Protein AF-A0A662YY56-F1 (afdb_monomer_lite)

Sequence (344 aa):
MPSPVRTVIVADFDNDQELEVFFNNIAYRGSSANRIFRVSRRDHADPLIEELSVGEAAEADGRGTGAAVTDFDGDGKLDLIVAHGESVAQPLSIYKVNQGSANNWLRVIPRTRFGSFARGAKVVVYTKKSGPHTRIIDGGSGYLCEMEPVAHFGLGKDSVTTVEVRWPDGSSVARPLVASEMNSVLEIPYPQTEGKEQPAEIECGQGFAADEKGLCTDKDECTEFPSVCSGDRPVCINTFGGYKCRPNKRCGHGFEPNEDGTACVDIDECSLGLSECSQSEGSFSCQCNSGYWLSSSGECADVDECQEQSGVCEQAGHSDHDSFHCHCQAGYSLGADRKTCLLA

Structure (mmCIF, N/CA/C/O backbone):
data_AF-A0A662YY56-F1
#
_entry.id   AF-A0A662YY56-F1
#
loop_
_atom_site.group_PDB
_atom_site.id
_atom_site.type_symbol
_atom_site.label_atom_id
_atom_site.label_alt_id
_atom_site.label_comp_id
_atom_site.label_asym_id
_atom_site.label_entity_id
_atom_site.label_seq_id
_atom_site.pdbx_PDB_ins_code
_atom_site.Cartn_x
_atom_site.Cartn_y
_atom_site.Cartn_z
_atom_site.occupancy
_atom_site.B_iso_or_equiv
_atom_site.auth_seq_id
_atom_site.auth_comp_id
_atom_site.auth_asym_id
_atom_site.auth_atom_id
_atom_site.pdbx_PDB_model_num
ATOM 1 N N . MET A 1 1 ? 24.255 1.307 -6.614 1.00 50.75 1 MET A N 1
ATOM 2 C CA . MET A 1 1 ? 23.889 1.373 -8.045 1.00 50.75 1 MET A CA 1
ATOM 3 C C . MET A 1 1 ? 22.385 1.570 -8.149 1.00 50.75 1 MET A C 1
ATOM 5 O O . MET A 1 1 ? 21.670 0.847 -7.455 1.00 50.75 1 MET A O 1
ATOM 9 N N . PRO A 1 2 ? 21.914 2.539 -8.948 1.00 68.25 2 PRO A N 1
ATOM 10 C CA . PRO A 1 2 ? 20.489 2.690 -9.230 1.00 68.25 2 PRO A CA 1
ATOM 11 C C . PRO A 1 2 ? 19.917 1.392 -9.828 1.00 68.25 2 PRO A C 1
ATOM 13 O O . PRO A 1 2 ? 20.576 0.753 -10.647 1.00 68.25 2 PRO A O 1
ATOM 16 N N . SER A 1 3 ? 18.720 0.986 -9.389 1.00 82.31 3 SER A N 1
ATOM 17 C CA . SER A 1 3 ? 17.947 -0.108 -10.006 1.00 82.31 3 SER A CA 1
ATOM 18 C C . SER A 1 3 ? 16.959 0.470 -11.014 1.00 82.31 3 SER A C 1
ATOM 20 O O . SER A 1 3 ? 16.402 1.532 -10.740 1.00 82.31 3 SER A O 1
ATOM 22 N N . PRO A 1 4 ? 16.642 -0.241 -12.106 1.00 90.50 4 PRO A N 1
ATOM 23 C CA . PRO A 1 4 ? 15.531 0.094 -12.983 1.00 90.50 4 PRO A CA 1
ATOM 24 C C . PRO A 1 4 ? 14.201 -0.326 -12.333 1.00 90.50 4 PRO A C 1
ATOM 26 O O . PRO A 1 4 ? 13.534 -1.257 -12.789 1.00 90.50 4 PRO A O 1
ATOM 29 N N . VAL A 1 5 ? 13.847 0.325 -11.222 1.00 92.19 5 VAL A N 1
ATOM 30 C CA . VAL A 1 5 ? 12.615 0.044 -10.476 1.00 92.19 5 VAL A CA 1
ATOM 31 C C . VAL A 1 5 ? 11.419 0.479 -11.316 1.00 92.19 5 VAL A C 1
ATOM 33 O O . VAL A 1 5 ? 11.343 1.625 -11.757 1.00 92.19 5 VAL A O 1
ATOM 36 N N . ARG A 1 6 ? 10.481 -0.441 -11.538 1.00 91.69 6 ARG A N 1
ATOM 37 C CA . ARG A 1 6 ? 9.247 -0.203 -12.294 1.00 91.69 6 ARG A CA 1
ATOM 38 C C . ARG A 1 6 ? 8.067 0.062 -11.381 1.00 91.69 6 ARG A C 1
ATOM 40 O O . ARG A 1 6 ? 7.314 1.002 -11.612 1.00 91.69 6 ARG A O 1
ATOM 47 N N . THR A 1 7 ? 7.914 -0.769 -10.356 1.00 91.81 7 THR A N 1
ATOM 48 C CA . THR A 1 7 ? 6.891 -0.592 -9.330 1.00 91.81 7 THR A CA 1
ATOM 49 C C . THR A 1 7 ? 7.479 -0.829 -7.946 1.00 91.81 7 THR A C 1
ATOM 51 O O . THR A 1 7 ? 8.427 -1.600 -7.775 1.00 91.81 7 THR A O 1
ATOM 54 N N . VAL A 1 8 ? 6.909 -0.138 -6.966 1.00 93.00 8 VAL A N 1
ATOM 55 C CA . VAL A 1 8 ? 7.244 -0.266 -5.552 1.00 93.00 8 VAL A CA 1
ATOM 56 C C . VAL A 1 8 ? 5.997 -0.739 -4.830 1.00 93.00 8 VAL A C 1
ATOM 58 O O . VAL A 1 8 ? 4.917 -0.189 -5.029 1.00 93.00 8 VAL A O 1
ATOM 61 N N . ILE A 1 9 ? 6.159 -1.754 -3.993 1.00 93.25 9 ILE A N 1
ATOM 62 C CA . ILE A 1 9 ? 5.094 -2.314 -3.169 1.00 93.25 9 ILE A CA 1
ATOM 63 C C . ILE A 1 9 ? 5.493 -2.126 -1.717 1.00 93.25 9 ILE A C 1
ATOM 65 O O . ILE A 1 9 ? 6.623 -2.441 -1.352 1.00 93.25 9 ILE A O 1
ATOM 69 N N . VAL A 1 10 ? 4.572 -1.627 -0.898 1.00 92.81 10 VAL A N 1
ATOM 70 C CA . VAL A 1 10 ? 4.783 -1.482 0.543 1.00 92.81 10 VAL A CA 1
ATOM 71 C C . VAL A 1 10 ? 3.717 -2.280 1.273 1.00 92.81 10 VAL A C 1
ATOM 73 O O . VAL A 1 10 ? 2.527 -2.000 1.119 1.00 92.81 10 VAL A O 1
ATOM 76 N N . ALA A 1 11 ? 4.134 -3.283 2.036 1.00 93.06 11 ALA A N 1
ATOM 77 C CA . ALA A 1 11 ? 3.234 -4.167 2.764 1.00 93.06 11 ALA A CA 1
ATOM 78 C C . ALA A 1 11 ? 3.934 -4.780 3.980 1.00 93.06 11 ALA A C 1
ATOM 80 O O . ALA A 1 11 ? 5.154 -4.874 4.003 1.00 93.06 11 ALA A O 1
ATOM 81 N N . ASP A 1 12 ? 3.139 -5.180 4.969 1.00 94.31 12 ASP A N 1
ATOM 82 C CA . ASP A 1 12 ? 3.587 -5.976 6.116 1.00 94.31 12 ASP A CA 1
ATOM 83 C C . ASP A 1 12 ? 3.396 -7.452 5.745 1.00 94.31 12 ASP A C 1
ATOM 85 O O . ASP A 1 12 ? 2.276 -7.977 5.782 1.00 94.31 12 ASP A O 1
ATOM 89 N N . PHE A 1 13 ? 4.455 -8.075 5.236 1.00 94.56 13 PHE A N 1
ATOM 90 C CA . PHE A 1 13 ? 4.387 -9.401 4.624 1.00 94.56 13 PHE A CA 1
ATOM 91 C C . PHE A 1 13 ? 4.431 -10.534 5.652 1.00 94.56 13 PHE A C 1
ATOM 93 O O . PHE A 1 13 ? 3.848 -11.599 5.432 1.00 94.56 13 PHE A O 1
ATOM 100 N N . ASP A 1 14 ? 5.141 -10.328 6.760 1.00 93.25 14 ASP A N 1
ATOM 101 C CA . ASP A 1 14 ? 5.330 -11.311 7.830 1.00 93.25 14 ASP A CA 1
ATOM 102 C C . ASP A 1 14 ? 4.505 -10.993 9.094 1.00 93.25 14 ASP A C 1
ATOM 104 O O . ASP A 1 14 ? 4.621 -11.665 10.127 1.00 93.25 14 ASP A O 1
ATOM 108 N N . ASN A 1 15 ? 3.586 -10.036 8.990 1.00 96.19 15 ASN A N 1
ATOM 109 C CA . ASN A 1 15 ? 2.664 -9.618 10.035 1.00 96.19 15 ASN A CA 1
ATOM 110 C C . ASN A 1 15 ? 3.362 -9.125 11.312 1.00 96.19 15 ASN A C 1
ATOM 112 O O . ASN A 1 15 ? 2.812 -9.295 12.406 1.00 96.19 15 ASN A O 1
ATOM 116 N N . ASP A 1 16 ? 4.572 -8.574 11.229 1.00 92.44 16 ASP A N 1
ATOM 117 C CA . ASP A 1 16 ? 5.361 -8.156 12.391 1.00 92.44 16 ASP A CA 1
ATOM 118 C C . ASP A 1 16 ? 5.083 -6.716 12.875 1.00 92.44 16 ASP A C 1
ATOM 120 O O . ASP A 1 16 ? 5.524 -6.362 13.974 1.00 92.44 16 ASP A O 1
ATOM 124 N N . GLN A 1 17 ? 4.205 -5.983 12.172 1.00 89.94 17 GLN A N 1
ATOM 125 C CA . GLN A 1 17 ? 3.838 -4.561 12.328 1.00 89.94 17 GLN A CA 1
ATOM 126 C C . GLN A 1 17 ? 4.787 -3.564 11.661 1.00 89.94 17 GLN A C 1
ATOM 128 O O . GLN A 1 17 ? 4.489 -2.363 11.666 1.00 89.94 17 GLN A O 1
ATOM 133 N N . GLU A 1 18 ? 5.891 -4.017 11.083 1.00 88.94 18 GLU A N 1
ATOM 134 C CA . GLU A 1 18 ? 6.736 -3.199 10.230 1.00 88.94 18 GLU A CA 1
ATOM 135 C C . GLU A 1 18 ? 6.287 -3.335 8.769 1.00 88.94 18 GLU A C 1
ATOM 137 O O . GLU A 1 18 ? 5.501 -4.200 8.392 1.00 88.94 18 GLU A O 1
ATOM 142 N N . LEU A 1 19 ? 6.690 -2.371 7.946 1.00 90.75 19 LEU A N 1
ATOM 143 C CA . LEU A 1 19 ? 6.417 -2.414 6.516 1.00 90.75 19 LEU A CA 1
ATOM 144 C C . LEU A 1 19 ? 7.703 -2.771 5.784 1.00 90.75 19 LEU A C 1
ATOM 146 O O . LEU A 1 19 ? 8.741 -2.126 5.978 1.00 90.75 19 LEU A O 1
ATOM 150 N N . GLU A 1 20 ? 7.598 -3.707 4.851 1.00 93.94 20 GLU A N 1
ATOM 151 C CA . GLU A 1 20 ? 8.640 -3.970 3.879 1.00 93.94 20 GLU A CA 1
ATOM 152 C C . GLU A 1 20 ? 8.343 -3.243 2.572 1.00 93.94 20 GLU A C 1
ATOM 154 O O . GLU A 1 20 ? 7.199 -3.093 2.136 1.00 93.94 20 GLU A O 1
ATOM 159 N N . VAL A 1 21 ? 9.415 -2.820 1.917 1.00 94.69 21 VAL A N 1
ATOM 160 C CA . VAL A 1 21 ? 9.397 -2.143 0.628 1.00 94.69 21 VAL A CA 1
ATOM 161 C C . VAL A 1 21 ? 10.004 -3.076 -0.408 1.00 94.69 21 VAL A C 1
ATOM 163 O O . VAL A 1 21 ? 11.210 -3.319 -0.406 1.00 94.69 21 VAL A O 1
ATOM 166 N N . PHE A 1 22 ? 9.174 -3.601 -1.303 1.00 94.81 22 PHE A N 1
ATOM 167 C CA . PHE A 1 22 ? 9.593 -4.444 -2.416 1.00 94.81 22 PHE A CA 1
ATOM 168 C C . PHE A 1 22 ? 9.768 -3.614 -3.689 1.00 94.81 22 PHE A C 1
ATOM 170 O O . PHE A 1 22 ? 8.870 -2.884 -4.113 1.00 94.81 22 PHE A O 1
ATOM 177 N N . PHE A 1 23 ? 10.933 -3.752 -4.315 1.00 94.38 23 PHE A N 1
ATOM 178 C CA . PHE A 1 23 ? 11.277 -3.154 -5.598 1.00 94.38 23 PHE A CA 1
ATOM 179 C C . PHE A 1 23 ? 11.158 -4.199 -6.697 1.00 94.38 23 PHE A C 1
ATOM 181 O O . PHE A 1 23 ? 11.952 -5.142 -6.765 1.00 94.38 23 PHE A O 1
ATOM 188 N N . ASN A 1 24 ? 10.193 -3.983 -7.586 1.00 93.94 24 ASN A N 1
ATOM 189 C CA . ASN A 1 24 ? 10.033 -4.763 -8.798 1.00 93.94 24 ASN A CA 1
ATOM 190 C C . ASN A 1 24 ? 10.804 -4.102 -9.939 1.00 93.94 24 ASN A C 1
ATOM 192 O O . ASN A 1 24 ? 10.517 -2.958 -10.305 1.00 93.94 24 ASN A O 1
ATOM 196 N N . ASN A 1 25 ? 11.777 -4.808 -10.499 1.00 93.25 25 ASN A N 1
ATOM 197 C CA . ASN A 1 25 ? 12.656 -4.259 -11.521 1.00 93.25 25 ASN A CA 1
ATOM 198 C C . ASN A 1 25 ? 12.257 -4.690 -12.931 1.00 93.25 25 ASN A C 1
ATOM 200 O O . ASN A 1 25 ? 11.848 -5.831 -13.160 1.00 93.25 25 ASN A O 1
ATOM 204 N 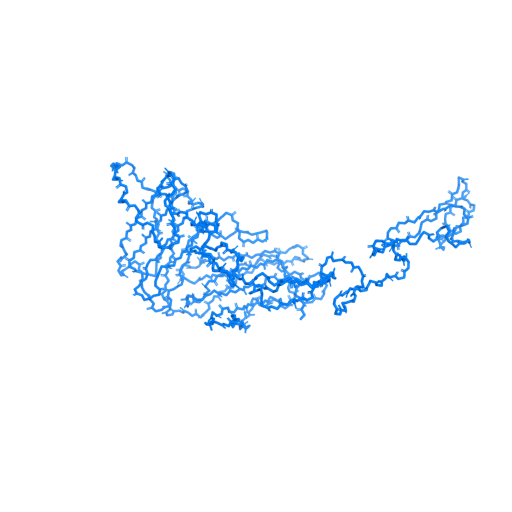N . ILE A 1 26 ? 12.489 -3.777 -13.878 1.00 91.94 26 ILE A N 1
ATOM 205 C CA . ILE A 1 26 ? 12.387 -4.020 -15.317 1.00 91.94 26 ILE A CA 1
ATOM 206 C C . ILE A 1 26 ? 13.727 -3.743 -16.012 1.00 91.94 26 ILE A C 1
ATOM 208 O O . ILE A 1 26 ? 14.067 -2.631 -16.409 1.00 91.94 26 ILE A O 1
ATOM 212 N N . ALA A 1 27 ? 14.536 -4.777 -16.185 1.00 87.19 27 ALA A N 1
ATOM 213 C CA . ALA A 1 27 ? 15.739 -4.728 -16.990 1.00 87.19 27 ALA A CA 1
ATOM 214 C C . ALA A 1 27 ? 15.378 -4.864 -18.475 1.00 87.19 27 ALA A C 1
ATOM 216 O O . ALA A 1 27 ? 14.765 -5.844 -18.907 1.00 87.19 27 ALA A O 1
ATOM 217 N N . TYR A 1 28 ? 15.807 -3.893 -19.281 1.00 81.75 28 TYR A N 1
ATOM 218 C CA . TYR A 1 28 ? 15.773 -3.985 -20.747 1.00 81.75 28 TYR A CA 1
ATOM 219 C C . TYR A 1 28 ? 17.055 -4.618 -21.300 1.00 81.75 28 TYR A C 1
ATOM 221 O O . TYR A 1 28 ? 17.012 -5.389 -22.258 1.00 81.75 28 TYR A O 1
ATOM 229 N N . ARG A 1 29 ? 18.201 -4.330 -20.669 1.00 78.88 29 ARG A N 1
ATOM 230 C CA . ARG A 1 29 ? 19.525 -4.872 -21.004 1.00 78.88 29 ARG A CA 1
ATOM 231 C C . ARG A 1 29 ? 20.202 -5.375 -19.729 1.00 78.88 29 ARG A C 1
ATOM 233 O O . ARG A 1 29 ? 20.223 -4.660 -18.734 1.00 78.88 29 ARG A O 1
ATOM 240 N N . GLY A 1 30 ? 20.771 -6.577 -19.779 1.00 83.19 30 GLY A N 1
ATOM 241 C CA . GLY A 1 30 ? 21.373 -7.221 -18.609 1.00 83.19 30 GLY A CA 1
ATOM 242 C C . GLY A 1 30 ? 20.337 -7.782 -17.632 1.00 83.19 30 GLY A C 1
ATOM 243 O O . GLY A 1 30 ? 19.204 -8.066 -18.020 1.00 83.19 30 GLY A O 1
ATOM 244 N N . SER A 1 31 ? 20.761 -7.956 -16.384 1.00 86.50 31 SER A N 1
ATOM 245 C CA . SER A 1 31 ? 19.998 -8.565 -15.292 1.00 86.50 31 SER A CA 1
ATOM 246 C C . SER A 1 31 ? 19.877 -7.576 -14.133 1.00 86.50 31 SER A C 1
ATOM 248 O O . SER A 1 31 ? 20.876 -6.958 -13.753 1.00 86.50 31 SER A O 1
ATOM 250 N N . SER A 1 32 ? 18.688 -7.422 -13.552 1.00 90.62 32 SER A N 1
ATOM 251 C CA . SER A 1 32 ? 18.507 -6.598 -12.355 1.00 90.62 32 SER A CA 1
ATOM 252 C C . SER A 1 32 ? 17.506 -7.220 -11.389 1.00 90.62 32 SER A C 1
ATOM 254 O O . SER A 1 32 ? 16.307 -7.008 -11.512 1.00 90.62 32 SER A O 1
ATOM 256 N N . ALA A 1 33 ? 18.012 -7.953 -10.399 1.00 93.88 33 ALA A N 1
ATOM 257 C CA . ALA A 1 33 ? 17.193 -8.656 -9.418 1.00 93.88 33 ALA A CA 1
ATOM 258 C C . ALA A 1 33 ? 16.253 -7.718 -8.645 1.00 93.88 33 ALA A C 1
ATOM 260 O O . ALA A 1 33 ? 16.647 -6.612 -8.259 1.00 93.88 33 ALA A O 1
ATOM 261 N N . ASN A 1 34 ? 15.036 -8.184 -8.377 1.00 94.88 34 ASN A N 1
ATOM 262 C CA . ASN A 1 34 ? 14.135 -7.570 -7.413 1.00 94.88 34 ASN A CA 1
ATOM 263 C C . ASN A 1 34 ? 14.780 -7.563 -6.020 1.00 94.88 34 ASN A C 1
ATOM 265 O O . ASN A 1 34 ? 15.606 -8.418 -5.688 1.00 94.88 34 ASN A O 1
ATOM 269 N N . ARG A 1 35 ? 14.390 -6.596 -5.191 1.00 94.38 35 ARG A N 1
ATOM 270 C CA . ARG A 1 35 ? 14.923 -6.427 -3.832 1.00 94.38 35 ARG A CA 1
ATOM 271 C C . ARG A 1 35 ? 13.805 -6.105 -2.861 1.00 94.38 35 ARG A C 1
ATOM 273 O O . ARG A 1 35 ? 12.802 -5.523 -3.262 1.00 94.38 35 ARG A O 1
ATOM 280 N N . ILE A 1 36 ? 13.983 -6.465 -1.597 1.00 94.81 36 ILE A N 1
ATOM 281 C CA . ILE A 1 36 ? 13.047 -6.108 -0.535 1.00 94.81 36 ILE A CA 1
ATOM 282 C C . ILE A 1 36 ? 13.810 -5.569 0.666 1.00 94.81 36 ILE A C 1
ATOM 284 O O . ILE A 1 36 ? 14.885 -6.062 1.006 1.00 94.81 36 ILE A O 1
ATOM 288 N N . PHE A 1 37 ? 13.261 -4.529 1.279 1.00 94.81 37 PHE A N 1
ATOM 289 C CA . PHE A 1 37 ? 13.885 -3.837 2.394 1.00 94.81 37 PHE A CA 1
ATOM 290 C C . PHE A 1 37 ? 12.908 -3.731 3.553 1.00 94.81 37 PHE A C 1
ATOM 292 O O . PHE A 1 37 ? 11.765 -3.334 3.341 1.00 94.81 37 PHE A O 1
ATOM 299 N N . ARG A 1 38 ? 13.366 -4.009 4.771 1.00 92.44 38 ARG A N 1
ATOM 300 C CA . ARG A 1 38 ? 12.655 -3.614 5.988 1.00 92.44 38 ARG A CA 1
ATOM 301 C C . ARG A 1 38 ? 13.079 -2.207 6.374 1.00 92.44 38 ARG A C 1
ATOM 303 O O . ARG A 1 38 ? 14.273 -1.895 6.369 1.00 92.44 38 ARG A O 1
ATOM 310 N N . VAL A 1 39 ? 12.105 -1.365 6.703 1.00 89.06 39 VAL A N 1
ATOM 311 C CA . VAL A 1 39 ? 12.348 0.021 7.116 1.00 89.06 39 VAL A CA 1
ATOM 312 C C . VAL A 1 39 ? 11.920 0.190 8.567 1.00 89.06 39 VAL A C 1
ATOM 314 O O . VAL A 1 39 ? 10.759 0.466 8.847 1.00 89.06 39 VAL A O 1
ATOM 317 N N . SER A 1 40 ? 12.870 0.063 9.491 1.00 85.12 40 SER A N 1
ATOM 318 C CA . SER A 1 40 ? 12.609 0.209 10.924 1.00 85.12 40 SER A CA 1
ATOM 319 C C . SER A 1 40 ? 12.859 1.641 11.387 1.00 85.12 40 SER A C 1
ATOM 321 O O . SER A 1 40 ? 13.911 2.236 11.128 1.00 85.12 40 SER A O 1
ATOM 323 N N . ARG A 1 41 ? 11.899 2.210 12.116 1.00 81.00 41 ARG A N 1
ATOM 324 C CA . ARG A 1 41 ? 12.023 3.568 12.665 1.00 81.00 41 ARG A CA 1
ATOM 325 C C . ARG A 1 41 ? 13.058 3.619 13.790 1.00 81.00 41 ARG A C 1
ATOM 327 O O . ARG A 1 41 ? 13.186 2.683 14.576 1.00 81.00 41 ARG A O 1
ATOM 334 N N . ARG A 1 42 ? 13.781 4.737 13.889 1.00 80.31 42 ARG A N 1
ATOM 335 C CA . ARG A 1 42 ? 14.687 5.039 15.004 1.00 80.31 42 ARG A CA 1
ATOM 336 C C . ARG A 1 42 ? 14.382 6.425 15.555 1.00 80.31 42 ARG A C 1
ATOM 338 O O . ARG A 1 42 ? 14.154 7.359 14.792 1.00 80.31 42 ARG A O 1
ATOM 345 N N . ASP A 1 43 ? 14.394 6.554 16.876 1.00 83.00 43 ASP A N 1
ATOM 346 C CA . ASP A 1 43 ? 14.168 7.843 17.526 1.00 83.00 43 ASP A CA 1
ATOM 347 C C . ASP A 1 43 ? 15.332 8.794 17.240 1.00 83.00 43 ASP A C 1
ATOM 349 O O . ASP A 1 43 ? 16.492 8.472 17.498 1.00 83.00 43 ASP A O 1
ATOM 353 N N . HIS A 1 44 ? 15.005 9.982 16.724 1.00 84.81 44 HIS A N 1
ATOM 354 C CA . HIS A 1 44 ? 15.960 11.061 16.440 1.00 84.81 44 HIS A CA 1
ATOM 355 C C . HIS A 1 44 ? 17.119 10.675 15.501 1.00 84.81 44 HIS A C 1
ATOM 357 O O . HIS A 1 44 ? 18.195 11.269 15.572 1.00 84.81 44 HIS A O 1
ATOM 363 N N . ALA A 1 45 ? 16.910 9.694 14.624 1.00 83.81 45 ALA A N 1
ATOM 364 C CA . ALA A 1 45 ? 17.889 9.265 13.635 1.00 83.81 45 ALA A CA 1
ATOM 365 C C . ALA A 1 45 ? 17.196 8.795 12.353 1.00 83.81 45 ALA A C 1
ATOM 367 O O . ALA A 1 45 ? 16.006 8.476 12.360 1.00 83.81 45 ALA A O 1
ATOM 368 N N . ASP A 1 46 ? 17.964 8.694 11.270 1.00 85.00 46 ASP A N 1
ATOM 369 C CA . ASP A 1 46 ? 17.481 8.113 10.018 1.00 85.00 46 ASP A CA 1
ATOM 370 C C . ASP A 1 46 ? 16.940 6.694 10.248 1.00 85.00 46 ASP A C 1
ATOM 372 O O . ASP A 1 46 ? 17.494 5.958 11.083 1.00 85.00 46 ASP A O 1
ATOM 376 N N . PRO A 1 47 ? 15.895 6.265 9.518 1.00 87.38 47 PRO A N 1
ATOM 377 C CA . PRO A 1 47 ? 15.394 4.905 9.625 1.00 87.38 47 PRO A CA 1
ATOM 378 C C . PRO A 1 47 ? 16.504 3.899 9.311 1.00 87.38 47 PRO A C 1
ATOM 380 O O . PRO A 1 47 ? 17.387 4.135 8.484 1.00 87.38 47 PRO A O 1
ATOM 383 N N . LEU A 1 48 ? 16.472 2.766 10.003 1.00 88.00 48 LEU A N 1
ATOM 384 C CA . LEU A 1 48 ? 17.330 1.646 9.664 1.00 88.00 48 LEU A CA 1
ATOM 385 C C . LEU A 1 48 ? 16.720 0.935 8.454 1.00 88.00 48 LEU A C 1
ATOM 387 O O . LEU A 1 48 ? 15.583 0.477 8.520 1.00 88.00 48 LEU A O 1
ATOM 391 N N . ILE A 1 49 ? 17.484 0.854 7.367 1.00 91.12 49 ILE A N 1
ATOM 392 C CA . ILE A 1 49 ? 17.101 0.118 6.162 1.0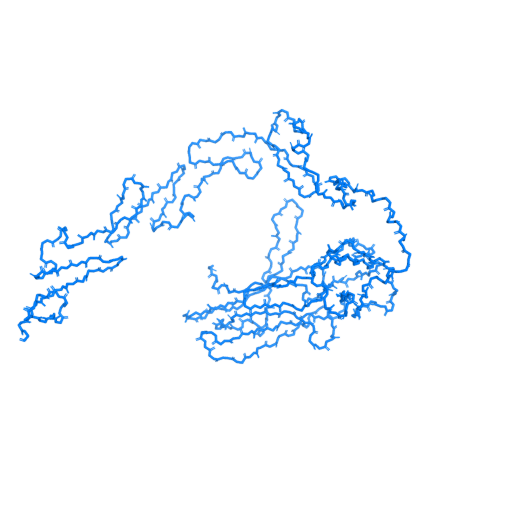0 91.12 49 ILE A CA 1
ATOM 393 C C . ILE A 1 49 ? 17.909 -1.175 6.135 1.00 91.12 49 ILE A C 1
ATOM 395 O O . ILE A 1 49 ? 19.138 -1.145 6.046 1.00 91.12 49 ILE A O 1
ATOM 399 N N . GLU A 1 50 ? 17.217 -2.303 6.219 1.00 92.56 50 GLU A N 1
ATOM 400 C CA . GLU A 1 50 ? 17.803 -3.638 6.139 1.00 92.56 50 GLU A CA 1
ATOM 401 C C . GLU A 1 50 ? 17.364 -4.296 4.829 1.00 92.56 50 GLU A C 1
ATOM 403 O O . GLU A 1 50 ? 16.170 -4.452 4.585 1.00 92.56 50 GLU A O 1
ATOM 408 N N . GLU A 1 51 ? 18.315 -4.683 3.974 1.00 93.81 51 GLU A N 1
ATOM 409 C CA . GLU A 1 51 ? 18.004 -5.503 2.799 1.00 93.81 51 GLU A CA 1
ATOM 410 C C . GLU A 1 51 ? 17.742 -6.941 3.247 1.00 93.81 51 GLU A C 1
ATOM 412 O O . GLU A 1 51 ? 18.598 -7.587 3.856 1.00 93.81 51 GLU A O 1
ATOM 417 N N . LEU A 1 52 ? 16.548 -7.440 2.943 1.00 92.31 52 LEU A N 1
ATOM 418 C CA . LEU A 1 52 ? 16.139 -8.794 3.273 1.00 92.31 52 LEU A CA 1
ATOM 419 C C . LEU A 1 52 ? 16.297 -9.709 2.058 1.00 92.31 52 LEU A C 1
ATOM 421 O O . LEU A 1 52 ? 16.260 -9.289 0.900 1.00 92.31 52 LEU A O 1
ATOM 425 N N . SER A 1 53 ? 16.414 -11.009 2.323 1.00 91.69 53 SER A N 1
ATOM 426 C CA . SER A 1 53 ? 16.338 -12.005 1.258 1.00 91.69 53 SER A CA 1
ATOM 427 C C . SER A 1 53 ? 14.898 -12.143 0.772 1.00 91.69 53 SER A C 1
ATOM 429 O O . SER A 1 53 ? 14.026 -12.591 1.513 1.00 91.69 53 SER A O 1
ATOM 431 N N . VAL A 1 54 ? 14.672 -11.814 -0.499 1.00 91.12 54 VAL A N 1
ATOM 432 C CA . VAL A 1 54 ? 13.381 -11.982 -1.184 1.00 91.12 54 VAL A CA 1
ATOM 433 C C . VAL A 1 54 ? 13.205 -13.399 -1.771 1.00 91.12 54 VAL A C 1
ATOM 435 O O . VAL A 1 54 ? 12.175 -13.731 -2.350 1.00 91.12 54 VAL A O 1
ATOM 438 N N . GLY A 1 55 ? 14.204 -14.276 -1.603 1.00 92.19 55 GLY A N 1
ATOM 439 C CA . GLY A 1 55 ? 14.144 -15.670 -2.045 1.00 92.19 55 GLY A CA 1
ATOM 440 C C . GLY A 1 55 ? 13.975 -15.812 -3.559 1.00 92.19 55 GLY A C 1
ATOM 441 O O . GLY A 1 55 ? 14.662 -15.151 -4.335 1.00 92.19 55 GLY A O 1
ATOM 442 N N . GLU A 1 56 ? 13.061 -16.683 -3.988 1.00 92.38 56 GLU A N 1
ATOM 443 C CA . GLU A 1 56 ? 12.784 -16.918 -5.414 1.00 92.38 56 GLU A CA 1
ATOM 444 C C . GLU A 1 56 ? 12.218 -15.681 -6.124 1.00 92.38 56 GLU A C 1
ATOM 446 O O . GLU A 1 56 ? 12.414 -15.524 -7.329 1.00 92.38 56 GLU A O 1
ATOM 451 N N . ALA A 1 57 ? 11.603 -14.761 -5.373 1.00 93.75 57 ALA A N 1
ATOM 452 C CA . ALA A 1 57 ? 11.113 -13.490 -5.895 1.00 93.75 57 ALA A CA 1
ATOM 453 C C . ALA A 1 57 ? 12.236 -12.523 -6.283 1.00 93.75 57 ALA A C 1
ATOM 455 O O . ALA A 1 57 ? 11.953 -11.453 -6.816 1.00 93.75 57 ALA A O 1
ATOM 456 N N . ALA A 1 58 ? 13.505 -12.887 -6.053 1.00 93.94 58 ALA A N 1
ATOM 457 C CA . ALA A 1 58 ? 14.655 -12.101 -6.484 1.00 93.94 58 ALA A CA 1
ATOM 458 C C . ALA A 1 58 ? 14.715 -11.968 -8.002 1.00 93.94 58 ALA A C 1
ATOM 460 O O . ALA A 1 58 ? 15.202 -10.949 -8.468 1.00 93.94 58 ALA A O 1
ATOM 461 N N . GLU A 1 59 ? 14.248 -12.979 -8.748 1.00 92.19 59 GLU A N 1
ATOM 462 C CA . GLU A 1 59 ? 14.199 -12.994 -10.215 1.00 92.19 59 GLU A CA 1
ATOM 463 C C . GLU A 1 59 ? 15.390 -12.274 -10.858 1.00 92.19 59 GLU A C 1
ATOM 465 O O . GLU A 1 59 ? 15.276 -11.128 -11.286 1.00 92.19 59 GLU A O 1
ATOM 470 N N . ALA A 1 60 ? 16.552 -12.931 -10.898 1.00 90.81 60 ALA A N 1
ATOM 471 C CA . ALA A 1 60 ? 17.831 -12.282 -11.208 1.00 90.81 60 ALA A CA 1
ATOM 472 C C . ALA A 1 60 ? 17.807 -11.393 -12.468 1.00 90.81 60 ALA A C 1
ATOM 474 O O . ALA A 1 60 ? 18.453 -10.344 -12.499 1.00 90.81 60 ALA A O 1
ATOM 475 N N . ASP A 1 61 ? 17.034 -11.785 -13.481 1.00 89.19 61 ASP A N 1
ATOM 476 C CA . ASP A 1 61 ? 16.905 -11.050 -14.736 1.00 89.19 61 ASP A CA 1
ATOM 477 C C . ASP A 1 61 ? 16.031 -9.790 -14.644 1.00 89.19 61 ASP A C 1
ATOM 479 O O . ASP A 1 61 ? 16.195 -8.913 -15.486 1.00 89.19 61 ASP A O 1
ATOM 483 N N . GLY A 1 62 ? 15.141 -9.677 -13.652 1.00 86.62 62 GLY A N 1
ATOM 484 C CA . GLY A 1 62 ? 14.300 -8.506 -13.394 1.00 86.62 62 GLY A CA 1
ATOM 485 C C . GLY A 1 62 ? 13.412 -8.136 -14.567 1.00 86.62 62 GLY A C 1
ATOM 486 O O . GLY A 1 62 ? 13.710 -7.196 -15.293 1.00 86.62 62 GLY A O 1
ATOM 487 N N . ARG A 1 63 ? 12.336 -8.879 -14.812 1.00 90.25 63 ARG A N 1
ATOM 488 C CA . ARG A 1 63 ? 11.429 -8.631 -15.952 1.00 90.25 63 ARG A CA 1
ATOM 489 C C . ARG A 1 63 ? 10.014 -8.288 -15.494 1.00 90.25 63 ARG A C 1
ATOM 491 O O . ARG A 1 63 ? 9.056 -8.522 -16.230 1.00 90.25 63 ARG A O 1
ATOM 498 N N . GLY A 1 64 ? 9.892 -7.793 -14.269 1.00 90.75 64 GLY A N 1
ATOM 499 C CA . GLY A 1 64 ? 8.617 -7.423 -13.687 1.00 90.75 64 GLY A CA 1
ATOM 500 C C . GLY A 1 64 ? 8.062 -6.166 -14.342 1.00 90.75 64 GLY A C 1
ATOM 501 O O . GLY A 1 64 ? 8.784 -5.202 -14.587 1.00 90.75 64 GLY A O 1
ATOM 502 N N . THR A 1 65 ? 6.777 -6.186 -14.662 1.00 91.62 65 THR A N 1
ATOM 503 C CA . THR A 1 65 ? 6.063 -5.055 -15.274 1.00 91.62 65 THR A CA 1
ATOM 504 C C . THR A 1 65 ? 5.095 -4.395 -14.308 1.00 91.62 65 THR A C 1
ATOM 506 O O . THR A 1 65 ? 4.786 -3.215 -14.452 1.00 91.62 65 THR A O 1
ATOM 509 N N . GLY A 1 66 ? 4.624 -5.163 -13.330 1.00 92.19 66 GLY A N 1
ATOM 510 C CA . GLY A 1 66 ? 3.738 -4.746 -12.258 1.00 92.19 66 GLY A CA 1
ATOM 511 C C . GLY A 1 66 ? 3.722 -5.820 -11.177 1.00 92.19 66 GLY A C 1
ATOM 512 O O . GLY A 1 66 ? 4.072 -6.974 -11.427 1.00 92.19 66 GLY A O 1
ATOM 513 N N . ALA A 1 67 ? 3.318 -5.447 -9.971 1.00 93.38 67 ALA A N 1
ATOM 514 C CA . ALA A 1 67 ? 3.219 -6.369 -8.851 1.00 93.38 67 ALA A CA 1
ATOM 515 C C . ALA A 1 67 ? 2.034 -5.994 -7.964 1.00 93.38 67 ALA A C 1
ATOM 517 O O . ALA A 1 67 ? 1.691 -4.820 -7.850 1.00 93.38 67 ALA A O 1
ATOM 518 N N . ALA A 1 68 ? 1.400 -6.979 -7.347 1.00 93.44 68 ALA A N 1
ATOM 519 C CA . ALA A 1 68 ? 0.289 -6.781 -6.427 1.00 93.44 68 ALA A CA 1
ATOM 520 C C . ALA A 1 68 ? 0.469 -7.674 -5.203 1.00 93.44 68 ALA A C 1
ATOM 522 O O . ALA A 1 68 ? 1.142 -8.702 -5.272 1.00 93.44 68 ALA A O 1
ATOM 523 N N . VAL A 1 69 ? -0.149 -7.274 -4.095 1.00 93.94 69 VAL A N 1
ATOM 524 C CA . VAL A 1 69 ? -0.190 -8.073 -2.869 1.00 93.94 69 VAL A CA 1
ATOM 525 C C . VAL A 1 69 ? -1.620 -8.427 -2.515 1.00 93.94 69 VAL A C 1
ATOM 527 O O . VAL A 1 69 ? -2.530 -7.607 -2.658 1.00 93.94 69 VAL A O 1
ATOM 530 N N . THR A 1 70 ? -1.808 -9.668 -2.097 1.00 92.94 70 THR A N 1
ATOM 531 C CA . THR A 1 70 ? -3.080 -10.219 -1.632 1.00 92.94 70 THR A CA 1
ATOM 532 C C . THR A 1 70 ? -2.781 -11.494 -0.864 1.00 92.94 70 THR A C 1
ATOM 534 O O . THR A 1 70 ? -1.851 -12.212 -1.208 1.00 92.94 70 THR A O 1
ATOM 537 N N . ASP A 1 71 ? -3.543 -11.786 0.177 1.00 94.56 71 ASP A N 1
ATOM 538 C CA . ASP A 1 71 ? -3.502 -13.107 0.810 1.00 94.56 71 ASP A CA 1
ATOM 539 C C . ASP A 1 71 ? -4.407 -14.048 -0.007 1.00 94.56 71 ASP A C 1
ATOM 541 O O . ASP A 1 71 ? -5.641 -14.010 0.110 1.00 94.56 71 ASP A O 1
ATOM 545 N N . PHE A 1 72 ? -3.773 -14.798 -0.920 1.00 90.88 72 PHE A N 1
ATOM 546 C CA . PHE A 1 72 ? -4.417 -15.582 -1.978 1.00 90.88 72 PHE A CA 1
ATOM 547 C C . PHE A 1 72 ? -4.871 -16.958 -1.485 1.00 90.88 72 PHE A C 1
ATOM 549 O O . PHE A 1 72 ? -5.834 -17.518 -2.014 1.00 90.88 72 PHE A O 1
ATOM 556 N N . ASP A 1 73 ? -4.174 -17.523 -0.498 1.00 92.06 73 ASP A N 1
ATOM 557 C CA . ASP A 1 73 ? -4.505 -18.824 0.084 1.00 92.06 73 ASP A CA 1
ATOM 558 C C . ASP A 1 73 ? -5.323 -18.746 1.383 1.00 92.06 73 ASP A C 1
ATOM 560 O O . ASP A 1 73 ? -5.823 -19.776 1.847 1.00 92.06 73 ASP A O 1
ATOM 564 N N . GLY A 1 74 ? -5.553 -17.538 1.900 1.00 92.06 74 GLY A N 1
ATOM 565 C CA . GLY A 1 74 ? -6.381 -17.280 3.071 1.00 92.06 74 GLY A CA 1
ATOM 566 C C . GLY A 1 74 ? -5.682 -17.606 4.389 1.00 92.06 74 GLY A C 1
ATOM 567 O O . GLY A 1 74 ? -6.372 -17.854 5.382 1.00 92.06 74 GLY A O 1
ATOM 568 N N . ASP A 1 75 ? -4.348 -17.660 4.410 1.00 92.56 75 ASP A N 1
ATOM 569 C CA . ASP A 1 75 ? -3.562 -17.930 5.616 1.00 92.56 75 ASP A CA 1
ATOM 570 C C . ASP A 1 75 ? -3.270 -16.670 6.455 1.00 92.56 75 ASP A C 1
ATOM 572 O O . ASP A 1 75 ? -2.811 -16.772 7.601 1.00 92.56 75 ASP A O 1
ATOM 576 N N . GLY A 1 76 ? -3.603 -15.494 5.916 1.00 93.19 76 GLY A N 1
ATOM 577 C CA . GLY A 1 76 ? -3.442 -14.203 6.569 1.00 93.19 76 GLY A CA 1
ATOM 578 C C . GLY A 1 76 ? -2.105 -13.517 6.355 1.00 93.19 76 GLY A C 1
ATOM 579 O O . GLY A 1 76 ? -1.908 -12.426 6.893 1.00 93.19 76 GLY A O 1
ATOM 580 N N . LYS A 1 77 ? -1.169 -14.122 5.626 1.00 93.94 77 LYS A N 1
ATOM 581 C CA . LYS A 1 77 ? 0.057 -13.463 5.164 1.00 93.94 77 LYS A CA 1
ATOM 582 C C . LYS A 1 77 ? -0.141 -13.012 3.729 1.00 93.94 77 LYS A C 1
ATOM 584 O O . LYS A 1 77 ? -0.751 -13.700 2.921 1.00 93.94 77 LYS A O 1
ATOM 589 N N . LEU A 1 78 ? 0.372 -11.831 3.413 1.00 95.00 78 LEU A N 1
ATOM 590 C CA . LEU A 1 78 ? 0.248 -11.302 2.063 1.00 95.00 78 LEU A CA 1
ATOM 591 C C . LEU A 1 78 ? 1.193 -12.053 1.119 1.00 95.00 78 LEU A C 1
ATOM 593 O O . LEU A 1 78 ? 2.397 -12.131 1.362 1.00 95.00 78 LEU A O 1
ATOM 597 N N . ASP A 1 79 ? 0.647 -12.567 0.022 1.00 94.44 79 ASP A N 1
ATOM 598 C CA . ASP A 1 79 ? 1.409 -13.118 -1.090 1.00 94.44 79 ASP A CA 1
ATOM 599 C C . ASP A 1 79 ? 1.758 -12.010 -2.085 1.00 94.44 79 ASP A C 1
ATOM 601 O O . ASP A 1 79 ? 0.998 -11.060 -2.296 1.00 94.44 79 ASP A O 1
ATOM 605 N N . LEU A 1 80 ? 2.909 -12.151 -2.737 1.00 94.56 80 LEU A N 1
ATOM 606 C CA . LEU A 1 80 ? 3.370 -11.254 -3.787 1.00 94.56 80 LEU A CA 1
ATOM 607 C C . LEU A 1 80 ? 3.097 -11.874 -5.156 1.00 94.56 80 LEU A C 1
ATOM 609 O O . LEU A 1 80 ? 3.610 -12.943 -5.479 1.00 94.56 80 LEU A O 1
ATOM 613 N N . ILE A 1 81 ? 2.349 -11.168 -5.995 1.00 93.81 81 ILE A N 1
ATOM 614 C CA . ILE A 1 81 ? 2.090 -11.542 -7.384 1.00 93.81 81 ILE A CA 1
ATOM 615 C C . ILE A 1 81 ? 2.892 -10.608 -8.283 1.00 93.81 81 ILE A C 1
ATOM 617 O O . ILE A 1 81 ? 2.729 -9.392 -8.194 1.00 93.81 81 ILE A O 1
ATOM 621 N N . VAL A 1 82 ? 3.725 -11.157 -9.166 1.00 93.88 82 VAL A N 1
ATOM 622 C CA . VAL A 1 82 ? 4.532 -10.389 -10.122 1.00 93.88 82 VAL A CA 1
ATOM 623 C C . VAL A 1 82 ? 4.073 -10.697 -11.540 1.00 93.88 82 VAL A C 1
ATOM 625 O O . VAL A 1 82 ? 4.068 -11.848 -11.978 1.00 93.88 82 VAL A O 1
ATOM 628 N N . ALA A 1 83 ? 3.657 -9.650 -12.248 1.00 92.75 83 ALA A N 1
ATOM 629 C CA . ALA A 1 83 ? 3.317 -9.690 -13.659 1.00 92.75 83 ALA A CA 1
ATOM 630 C C . ALA A 1 83 ? 4.548 -9.413 -14.523 1.00 92.75 83 ALA A C 1
ATOM 632 O O . ALA A 1 83 ? 5.417 -8.615 -14.166 1.00 92.75 83 ALA A O 1
ATOM 633 N N . HIS A 1 84 ? 4.570 -10.050 -15.689 1.00 90.94 84 HIS A N 1
ATOM 634 C CA . HIS A 1 84 ? 5.637 -9.952 -16.675 1.00 90.94 84 HIS A CA 1
ATOM 635 C C . HIS A 1 84 ? 5.052 -9.756 -18.073 1.00 90.94 84 HIS A C 1
ATOM 637 O O . HIS A 1 84 ? 3.848 -9.910 -18.282 1.00 90.94 84 HIS A O 1
ATOM 643 N N . GLY A 1 85 ? 5.917 -9.496 -19.057 1.00 82.44 85 GLY A N 1
ATOM 644 C CA . GLY A 1 85 ? 5.537 -9.583 -20.472 1.00 82.44 85 GLY A CA 1
ATOM 645 C C . GLY A 1 85 ? 5.825 -8.350 -21.322 1.00 82.44 85 GLY A C 1
ATOM 646 O O . GLY A 1 85 ? 5.677 -8.434 -22.535 1.00 82.44 85 GLY A O 1
ATOM 647 N N . GLU A 1 86 ? 6.253 -7.230 -20.733 1.00 86.00 86 GLU A N 1
ATOM 648 C CA . GLU A 1 86 ? 6.579 -6.003 -21.484 1.00 86.00 86 GLU A CA 1
ATOM 649 C C . GLU A 1 86 ? 7.927 -6.146 -22.201 1.00 86.00 86 GLU A C 1
ATOM 651 O O . GLU A 1 86 ? 8.013 -5.955 -23.411 1.00 86.00 86 GLU A O 1
ATOM 656 N N . SER A 1 87 ? 8.975 -6.539 -21.469 1.00 83.69 87 SER A N 1
ATOM 657 C CA . SER A 1 87 ? 10.321 -6.696 -22.036 1.00 83.69 87 SER A CA 1
ATOM 658 C C . SER A 1 87 ? 10.543 -8.066 -22.681 1.00 83.69 87 SER A C 1
ATOM 660 O O . SER A 1 87 ? 11.240 -8.169 -23.688 1.00 83.69 87 SER A O 1
ATOM 662 N N . VAL A 1 88 ? 10.004 -9.133 -22.080 1.00 84.12 88 VAL A N 1
ATOM 663 C CA . VAL A 1 88 ? 10.148 -10.531 -22.526 1.00 84.12 88 VAL A CA 1
ATOM 664 C C . VAL A 1 88 ? 8.918 -11.323 -22.076 1.00 84.12 88 VAL A C 1
ATOM 666 O O . VAL A 1 88 ? 8.406 -11.088 -20.983 1.00 84.12 88 VAL A O 1
ATOM 669 N N . ALA A 1 89 ? 8.466 -12.286 -22.887 1.00 83.38 89 ALA A N 1
ATOM 670 C CA . ALA A 1 89 ? 7.400 -13.210 -22.505 1.00 83.38 89 ALA A CA 1
ATOM 671 C C . ALA A 1 89 ? 7.822 -14.082 -21.311 1.00 83.38 89 ALA A C 1
ATOM 673 O O . ALA A 1 89 ? 8.776 -14.855 -21.406 1.00 83.38 89 ALA A O 1
ATOM 674 N N . GLN A 1 90 ? 7.087 -13.971 -20.207 1.00 85.12 90 GLN A N 1
ATOM 675 C CA . GLN A 1 90 ? 7.270 -14.760 -18.991 1.00 85.12 90 GLN A CA 1
ATOM 676 C C . GLN A 1 90 ? 5.908 -15.002 -18.319 1.00 85.12 90 GLN A C 1
ATOM 678 O O . GLN A 1 90 ? 4.994 -14.191 -18.496 1.00 85.12 90 GLN A O 1
ATOM 683 N N . PRO A 1 91 ? 5.733 -16.131 -17.609 1.00 89.25 91 PRO A N 1
ATOM 684 C CA . PRO A 1 91 ? 4.498 -16.421 -16.888 1.00 89.25 91 PRO A CA 1
ATOM 685 C C . PRO A 1 91 ? 4.334 -15.496 -15.681 1.00 89.25 91 PRO A C 1
ATOM 687 O O . PRO A 1 91 ? 5.316 -14.981 -15.170 1.00 89.25 91 PRO A O 1
ATOM 690 N N . LEU A 1 92 ? 3.098 -15.340 -15.205 1.00 92.44 92 LEU A N 1
ATOM 691 C CA . LEU A 1 92 ? 2.802 -14.720 -13.912 1.00 92.44 92 LEU A CA 1
ATOM 692 C C . LEU A 1 92 ? 3.450 -15.536 -12.781 1.00 92.44 92 LEU A C 1
ATOM 694 O O . LEU A 1 92 ? 3.251 -16.753 -12.722 1.00 92.44 92 LEU A O 1
ATOM 698 N N . SER A 1 93 ? 4.156 -14.864 -11.876 1.00 93.81 93 SER A N 1
ATOM 699 C CA . SER A 1 93 ? 4.793 -15.480 -10.709 1.00 93.81 93 SER A CA 1
ATOM 700 C C . SER A 1 93 ? 4.031 -15.130 -9.431 1.00 93.81 93 SER A C 1
ATOM 702 O O . SER A 1 93 ? 3.538 -14.012 -9.280 1.00 93.81 93 SER A O 1
ATOM 704 N N . ILE A 1 94 ? 3.932 -16.082 -8.499 1.00 94.50 94 ILE A N 1
ATOM 705 C CA . ILE A 1 94 ? 3.351 -15.869 -7.165 1.00 94.50 94 ILE A CA 1
ATOM 706 C C . ILE A 1 94 ? 4.354 -16.357 -6.125 1.00 94.50 94 ILE A C 1
ATOM 708 O O . ILE A 1 94 ? 4.830 -17.490 -6.205 1.00 94.50 94 ILE A O 1
ATOM 712 N N . TYR A 1 95 ? 4.636 -15.515 -5.139 1.00 95.00 95 TYR A N 1
ATOM 713 C CA . TYR A 1 95 ? 5.595 -15.768 -4.077 1.00 95.00 95 TYR A CA 1
ATOM 714 C C . TYR A 1 95 ? 4.926 -15.660 -2.720 1.00 95.00 95 TYR A C 1
ATOM 716 O O . TYR A 1 95 ? 4.286 -14.657 -2.408 1.00 95.00 95 TYR A O 1
ATOM 724 N N . LYS A 1 96 ? 5.117 -16.701 -1.914 1.00 92.56 96 LYS A N 1
ATOM 725 C CA . LYS A 1 96 ? 4.529 -16.814 -0.584 1.00 92.56 96 LYS A CA 1
ATOM 726 C C . LYS A 1 96 ? 5.530 -16.480 0.496 1.00 92.56 96 LYS A C 1
ATOM 728 O O . LYS A 1 96 ? 6.715 -16.813 0.390 1.00 92.56 96 LYS A O 1
ATOM 733 N N . VAL A 1 97 ? 5.030 -15.912 1.583 1.00 88.94 97 VAL A N 1
ATOM 734 C CA . VAL A 1 97 ? 5.855 -15.575 2.739 1.00 88.94 97 VAL A CA 1
ATOM 735 C C . VAL A 1 97 ? 5.763 -16.674 3.788 1.00 88.94 97 VAL A C 1
ATOM 737 O O . VAL A 1 97 ? 4.694 -17.038 4.274 1.00 88.94 97 VAL A O 1
ATOM 740 N N . ASN A 1 98 ? 6.926 -17.232 4.128 1.00 84.25 98 ASN A N 1
ATOM 741 C CA . ASN A 1 98 ? 7.050 -18.340 5.080 1.00 84.25 98 ASN A CA 1
ATOM 742 C C . ASN A 1 98 ? 7.343 -17.875 6.516 1.00 84.25 98 ASN A C 1
ATOM 744 O O . ASN A 1 98 ? 7.299 -18.679 7.446 1.00 84.25 98 ASN A O 1
ATOM 748 N N . GLN A 1 99 ? 7.675 -16.598 6.700 1.00 88.75 99 GLN A N 1
ATOM 749 C CA . GLN A 1 99 ? 7.946 -16.004 8.009 1.00 88.75 99 GLN A CA 1
ATOM 750 C C . GLN A 1 99 ? 6.636 -15.550 8.668 1.00 88.75 99 GLN A C 1
ATOM 752 O O . GLN A 1 99 ? 5.591 -15.526 8.025 1.00 88.75 99 GLN A O 1
ATOM 757 N N . GLY A 1 100 ? 6.667 -15.249 9.968 1.00 88.81 100 GLY A N 1
ATOM 758 C CA . GLY A 1 100 ? 5.511 -14.628 10.620 1.00 88.81 100 GLY A CA 1
ATOM 759 C C . GLY A 1 100 ? 4.331 -15.544 10.956 1.00 88.81 100 GLY A C 1
ATOM 760 O O . GLY A 1 100 ? 3.296 -15.066 11.402 1.00 88.81 100 GLY A O 1
ATOM 761 N N . SER A 1 101 ? 4.455 -16.869 10.825 1.00 88.69 101 SER A N 1
ATOM 762 C CA . SER A 1 101 ? 3.329 -17.810 11.014 1.00 88.69 101 SER A CA 1
ATOM 763 C C . SER A 1 101 ? 2.685 -17.800 12.409 1.00 88.69 101 SER A C 1
ATOM 765 O O . SER A 1 101 ? 1.592 -18.323 12.596 1.00 88.69 101 SER A O 1
ATOM 767 N N . ALA A 1 102 ? 3.378 -17.256 13.411 1.00 93.50 102 ALA A N 1
ATOM 768 C CA . ALA A 1 102 ? 2.876 -17.112 14.776 1.00 93.50 102 ALA A CA 1
ATOM 769 C C . ALA A 1 102 ? 2.403 -15.683 15.091 1.00 93.50 102 ALA A C 1
ATOM 771 O O . ALA A 1 102 ? 2.133 -15.382 16.258 1.00 93.50 102 ALA A O 1
ATOM 772 N N . ASN A 1 103 ? 2.425 -14.780 14.112 1.00 96.25 103 ASN A N 1
ATOM 773 C CA . ASN A 1 103 ? 2.005 -13.400 14.277 1.00 96.25 103 ASN A CA 1
ATOM 774 C C . ASN A 1 103 ? 0.501 -13.273 14.051 1.00 96.25 103 ASN A C 1
ATOM 776 O O . ASN A 1 103 ? -0.094 -13.973 13.233 1.00 96.25 103 ASN A O 1
ATOM 780 N N . ASN A 1 104 ? -0.105 -12.389 14.829 1.00 96.94 104 ASN A N 1
ATOM 781 C CA . ASN A 1 104 ? -1.502 -12.053 14.691 1.00 96.94 104 ASN A CA 1
ATOM 782 C C . ASN A 1 104 ? -1.695 -11.131 13.494 1.00 96.94 104 ASN A C 1
ATOM 784 O O . ASN A 1 104 ? -0.827 -10.322 13.167 1.00 96.94 104 ASN A O 1
ATOM 788 N N . TRP A 1 105 ? -2.869 -11.216 12.893 1.00 97.19 105 TRP A N 1
ATOM 789 C CA . TRP A 1 105 ? -3.265 -10.402 11.764 1.00 97.19 105 TRP A CA 1
ATOM 790 C C . TRP A 1 105 ? -4.766 -10.125 11.806 1.00 97.19 105 TRP A C 1
ATOM 792 O O . TRP A 1 105 ? -5.538 -10.788 12.509 1.00 97.19 105 TRP A O 1
ATOM 802 N N . LEU A 1 106 ? -5.188 -9.111 11.064 1.00 97.88 106 LEU A N 1
ATOM 803 C CA . LEU A 1 106 ? -6.593 -8.833 10.820 1.00 97.88 106 LEU A CA 1
ATOM 804 C C . LEU A 1 106 ? -6.759 -8.237 9.429 1.00 97.88 106 LEU A C 1
ATOM 806 O O . LEU A 1 106 ? -6.035 -7.317 9.054 1.00 97.88 106 LEU A O 1
ATOM 810 N N . ARG A 1 107 ? -7.746 -8.727 8.682 1.00 97.50 107 ARG A N 1
ATOM 811 C CA . ARG A 1 107 ? -8.122 -8.166 7.381 1.00 97.50 107 ARG A CA 1
ATOM 812 C C . ARG A 1 107 ? -9.532 -7.610 7.470 1.00 97.50 107 ARG A C 1
ATOM 814 O O . ARG A 1 107 ? -10.425 -8.271 7.990 1.00 97.50 107 ARG A O 1
ATOM 821 N N . VAL A 1 108 ? -9.746 -6.392 6.985 1.00 97.94 108 VAL A N 1
ATOM 822 C CA . VAL A 1 108 ? -11.041 -5.705 7.067 1.00 97.94 108 VAL A CA 1
ATOM 823 C C . VAL A 1 108 ? -11.496 -5.281 5.676 1.00 97.94 108 VAL A C 1
ATOM 825 O O . VAL A 1 108 ? -10.797 -4.557 4.967 1.00 97.94 108 VAL A O 1
ATOM 828 N N . ILE A 1 109 ? -12.696 -5.717 5.302 1.00 97.38 109 ILE A N 1
ATOM 829 C CA . ILE A 1 109 ? -13.352 -5.444 4.026 1.00 97.38 109 ILE A CA 1
ATOM 830 C C . ILE A 1 109 ? -14.563 -4.543 4.286 1.00 97.38 109 ILE A C 1
ATOM 832 O O . ILE A 1 109 ? -15.650 -5.034 4.611 1.00 97.38 109 ILE A O 1
ATOM 836 N N . PRO A 1 110 ? -14.424 -3.216 4.154 1.00 97.50 110 PRO A N 1
ATOM 837 C CA . PRO A 1 110 ? -15.568 -2.328 4.246 1.00 97.50 110 PRO A CA 1
ATOM 838 C C . PRO A 1 110 ? -16.401 -2.400 2.959 1.00 97.50 110 PRO A C 1
ATOM 840 O O . PRO A 1 110 ? -15.883 -2.325 1.838 1.00 97.50 110 PRO A O 1
ATOM 843 N N . ARG A 1 111 ? -17.718 -2.533 3.114 1.00 96.31 111 ARG A N 1
ATOM 844 C CA . ARG A 1 111 ? -18.678 -2.583 2.005 1.00 96.31 111 ARG A CA 1
ATOM 845 C C . ARG A 1 111 ? -19.383 -1.243 1.832 1.00 96.31 111 ARG A C 1
ATOM 847 O O . ARG A 1 111 ? -19.572 -0.496 2.787 1.00 96.31 111 ARG A O 1
ATOM 854 N N . THR A 1 112 ? -19.788 -0.916 0.611 1.00 94.06 112 THR A N 1
ATOM 855 C CA . THR A 1 112 ? -20.702 0.202 0.345 1.00 94.06 112 THR A CA 1
ATOM 856 C C . THR A 1 112 ? -22.141 -0.204 0.664 1.00 94.06 112 THR A C 1
ATOM 858 O O . THR A 1 112 ? -22.444 -1.382 0.857 1.00 94.06 112 THR A O 1
ATOM 861 N N . ARG A 1 113 ? -23.069 0.761 0.635 1.00 90.94 113 ARG A N 1
ATOM 862 C CA . ARG A 1 113 ? -24.518 0.508 0.765 1.00 90.94 113 ARG A CA 1
ATOM 863 C C . ARG A 1 113 ? -25.087 -0.495 -0.250 1.00 90.94 113 ARG A C 1
ATOM 865 O O . ARG A 1 113 ? -26.171 -1.021 -0.035 1.00 90.94 113 ARG A O 1
ATOM 872 N N . PHE A 1 114 ? -24.373 -0.739 -1.350 1.00 90.19 114 PHE A N 1
ATOM 873 C CA . PHE A 1 114 ? -24.769 -1.665 -2.412 1.00 90.19 114 PHE A CA 1
ATOM 874 C C . PHE A 1 114 ? -23.935 -2.956 -2.424 1.00 90.19 114 PHE A C 1
ATOM 876 O O . PHE A 1 114 ? -24.048 -3.742 -3.358 1.00 90.19 114 PHE A O 1
ATOM 883 N N . GLY A 1 115 ? -23.086 -3.180 -1.415 1.00 89.81 115 GLY A N 1
ATOM 884 C CA . GLY A 1 115 ? -22.279 -4.398 -1.289 1.00 89.81 115 GLY A CA 1
ATOM 885 C C . GLY A 1 115 ? -20.962 -4.400 -2.076 1.00 89.81 115 GLY A C 1
ATOM 886 O O . GLY A 1 115 ? -20.209 -5.366 -1.988 1.00 89.81 115 GLY A O 1
ATOM 887 N N . SER A 1 116 ? -20.631 -3.330 -2.804 1.00 92.06 116 SER A N 1
ATOM 888 C CA . SER A 1 116 ? -19.313 -3.189 -3.445 1.00 92.06 116 SER A CA 1
ATOM 889 C C . SER A 1 116 ? -18.217 -2.910 -2.414 1.00 92.06 116 SER A C 1
ATOM 891 O O . SER A 1 116 ? -18.503 -2.499 -1.291 1.00 92.06 116 SER A O 1
ATOM 893 N N . PHE A 1 117 ? -16.950 -3.077 -2.791 1.00 93.56 117 PHE A N 1
ATOM 894 C CA . PHE A 1 117 ? -15.827 -2.621 -1.972 1.00 93.56 117 PHE A CA 1
ATOM 895 C C . PHE A 1 117 ? -15.846 -1.098 -1.786 1.00 93.56 117 PHE A C 1
ATOM 897 O O . PHE A 1 117 ? -16.037 -0.350 -2.748 1.00 93.56 117 PHE A O 1
ATOM 904 N N . ALA A 1 118 ? -15.659 -0.633 -0.553 1.00 95.56 118 ALA A N 1
ATOM 905 C CA . ALA A 1 118 ? -15.728 0.784 -0.218 1.00 95.56 118 ALA A CA 1
ATOM 906 C C . ALA A 1 118 ? -14.387 1.502 -0.441 1.00 95.56 118 ALA A C 1
ATOM 908 O O . ALA A 1 118 ? -13.690 1.841 0.513 1.00 95.56 118 ALA A O 1
ATOM 909 N N . ARG A 1 119 ? -14.035 1.760 -1.707 1.00 94.62 119 ARG A N 1
ATOM 910 C CA . ARG A 1 119 ? -12.881 2.605 -2.065 1.00 94.62 119 ARG A CA 1
ATOM 911 C C . ARG A 1 119 ? -12.998 3.990 -1.401 1.00 94.62 119 ARG A C 1
ATOM 913 O O . ARG A 1 119 ? -14.081 4.574 -1.358 1.00 94.62 119 ARG A O 1
ATOM 920 N N . GLY A 1 120 ? -11.890 4.493 -0.868 1.00 94.75 120 GLY A N 1
ATOM 921 C CA . GLY A 1 120 ? -11.792 5.715 -0.071 1.00 94.75 120 GLY A CA 1
ATOM 922 C C . GLY A 1 120 ? -12.188 5.560 1.402 1.00 94.75 120 GLY A C 1
ATOM 923 O O . GLY A 1 120 ? -12.077 6.528 2.152 1.00 94.75 120 GLY A O 1
ATOM 924 N N . ALA A 1 121 ? -12.656 4.387 1.847 1.00 97.19 121 ALA A N 1
ATOM 925 C CA . ALA A 1 121 ? -12.936 4.172 3.264 1.00 97.19 121 ALA A CA 1
ATOM 926 C C . ALA A 1 121 ? -11.638 4.151 4.085 1.00 97.19 121 ALA A C 1
ATOM 928 O O . ALA A 1 121 ? -10.647 3.537 3.689 1.00 97.19 121 ALA A O 1
ATOM 929 N N . LYS A 1 122 ? -11.674 4.790 5.255 1.00 98.00 122 LYS A N 1
ATOM 930 C CA . LYS A 1 122 ? -10.631 4.731 6.277 1.00 98.00 122 LYS A CA 1
ATOM 931 C C . LYS A 1 122 ? -10.977 3.639 7.275 1.00 98.00 122 LYS A C 1
ATOM 933 O O . LYS A 1 122 ? -12.055 3.663 7.861 1.00 98.00 122 LYS A O 1
ATOM 938 N N . VAL A 1 123 ? -10.051 2.717 7.487 1.00 98.25 123 VAL A N 1
ATOM 939 C CA . VAL A 1 123 ? -10.153 1.661 8.492 1.00 98.25 123 VAL A CA 1
ATOM 940 C C . VAL A 1 123 ? -9.109 1.918 9.568 1.00 98.25 123 VAL A C 1
ATOM 942 O O . VAL A 1 123 ? -7.921 2.043 9.267 1.00 98.25 123 VAL A O 1
ATOM 945 N N . VAL A 1 124 ? -9.551 1.996 10.817 1.00 98.19 124 VAL A N 1
ATOM 946 C CA . VAL A 1 124 ? -8.692 2.132 11.993 1.00 98.19 124 VAL A CA 1
ATOM 947 C C . VAL A 1 124 ? -8.904 0.918 12.884 1.00 98.19 124 VAL A C 1
ATOM 949 O O . VAL A 1 124 ? -10.037 0.564 13.202 1.00 98.19 124 VAL A O 1
ATOM 952 N N . VAL A 1 125 ? -7.817 0.281 13.304 1.00 96.19 125 VAL A N 1
ATOM 953 C CA . VAL A 1 125 ? -7.855 -0.745 14.347 1.00 96.19 125 VAL A CA 1
ATOM 954 C C . VAL A 1 125 ? -7.123 -0.225 15.570 1.00 96.19 125 VAL A C 1
ATOM 956 O O . VAL A 1 125 ? -6.008 0.280 15.471 1.00 96.19 125 VAL A O 1
ATOM 959 N N . TYR A 1 126 ? -7.758 -0.331 16.728 1.00 94.06 126 TYR A N 1
ATOM 960 C CA . TYR A 1 126 ? -7.159 0.009 18.011 1.00 94.06 126 TYR A CA 1
ATOM 961 C C . TYR A 1 126 ? -6.619 -1.269 18.632 1.00 94.06 126 TYR A C 1
ATOM 963 O O . TYR A 1 126 ? -7.359 -2.243 18.770 1.00 94.06 126 TYR A O 1
ATOM 971 N N . THR A 1 127 ? -5.342 -1.292 18.992 1.00 92.12 127 THR A N 1
ATOM 972 C CA . THR A 1 127 ? -4.712 -2.454 19.625 1.00 92.12 127 THR A CA 1
ATOM 973 C C . THR A 1 127 ? -4.570 -2.260 21.135 1.00 92.12 127 THR A C 1
ATOM 975 O O . THR A 1 127 ? -4.866 -1.191 21.677 1.00 92.12 127 THR A O 1
ATOM 978 N N . LYS A 1 128 ? -4.155 -3.307 21.858 1.00 90.44 128 LYS A N 1
ATOM 979 C CA . LYS A 1 128 ? -3.950 -3.220 23.312 1.00 90.44 128 LYS A CA 1
ATOM 980 C C . LYS A 1 128 ? -2.638 -2.543 23.693 1.00 90.44 128 LYS A C 1
ATOM 982 O O . LYS A 1 128 ? -2.556 -2.045 24.815 1.00 90.44 128 LYS A O 1
ATOM 987 N N . LYS A 1 129 ? -1.608 -2.589 22.840 1.00 89.31 129 LYS A N 1
ATOM 988 C CA . LYS A 1 129 ? -0.249 -2.149 23.192 1.00 89.31 129 LYS A CA 1
ATOM 989 C C . LYS A 1 129 ? 0.347 -1.160 22.192 1.00 89.31 129 LYS A C 1
ATOM 991 O O . LYS A 1 129 ? 0.970 -0.203 22.634 1.00 89.31 129 LYS A O 1
ATOM 996 N N . SER A 1 130 ? 0.182 -1.382 20.891 1.00 86.88 130 SER A N 1
ATOM 997 C CA . SER A 1 130 ? 0.815 -0.589 19.826 1.00 86.88 130 SER A CA 1
ATOM 998 C C . SER A 1 130 ? 0.042 0.675 19.428 1.00 86.88 130 SER A C 1
ATOM 1000 O O . SER A 1 130 ? 0.588 1.535 18.743 1.00 86.88 130 SER A O 1
ATOM 1002 N N . GLY A 1 131 ? -1.198 0.837 19.899 1.00 89.12 131 GLY A N 1
ATOM 1003 C CA . GLY A 1 131 ? -2.034 2.003 19.611 1.00 89.12 131 GLY A CA 1
ATOM 1004 C C . GLY A 1 131 ? -2.881 1.843 18.339 1.00 89.12 131 GLY A C 1
ATOM 1005 O O . GLY A 1 131 ? -3.176 0.724 17.917 1.00 89.12 131 GLY A O 1
ATOM 1006 N N . PRO A 1 132 ? -3.372 2.947 17.750 1.00 92.19 132 PRO A N 1
ATOM 1007 C CA . PRO A 1 132 ? -4.211 2.890 16.558 1.00 92.19 132 PRO A CA 1
ATOM 1008 C C . PRO A 1 132 ? -3.387 2.675 15.281 1.00 92.19 132 PRO A C 1
ATOM 1010 O O . PRO A 1 132 ? -2.460 3.428 14.991 1.00 92.19 132 PRO A O 1
ATOM 1013 N N . HIS A 1 133 ? -3.765 1.687 14.471 1.00 93.44 133 HIS A N 1
ATOM 1014 C CA . HIS A 1 133 ? -3.213 1.450 13.136 1.00 93.44 133 HIS A CA 1
ATOM 1015 C C . HIS A 1 133 ? -4.260 1.847 12.093 1.00 93.44 133 HIS A C 1
ATOM 1017 O O . HIS A 1 133 ? -5.440 1.541 12.248 1.00 93.44 133 HIS A O 1
ATOM 1023 N N . THR A 1 134 ? -3.848 2.523 11.018 1.00 95.75 134 THR A N 1
ATOM 1024 C CA . THR A 1 134 ? -4.762 3.041 9.984 1.00 95.75 134 THR A CA 1
ATOM 1025 C C . THR A 1 134 ? -4.411 2.499 8.601 1.00 95.75 134 THR A C 1
ATOM 1027 O O . THR A 1 134 ? -3.235 2.418 8.234 1.00 95.75 134 THR A O 1
ATOM 1030 N N . ARG A 1 135 ? -5.443 2.180 7.815 1.00 95.44 135 ARG A N 1
ATOM 1031 C CA . ARG A 1 135 ? -5.366 1.871 6.382 1.00 95.44 135 ARG A CA 1
ATOM 1032 C C . ARG A 1 135 ? -6.479 2.592 5.626 1.00 95.44 135 ARG A C 1
ATOM 1034 O O . ARG A 1 135 ? -7.553 2.833 6.177 1.00 95.44 135 ARG A O 1
ATOM 1041 N N . ILE A 1 136 ? -6.216 2.923 4.368 1.00 95.38 136 ILE A N 1
ATOM 1042 C CA . ILE A 1 136 ? -7.198 3.485 3.440 1.00 95.38 136 ILE A CA 1
ATOM 1043 C C . ILE A 1 136 ? -7.439 2.446 2.347 1.00 95.38 136 ILE A C 1
ATOM 1045 O O . ILE A 1 136 ? -6.515 1.756 1.924 1.00 95.38 136 ILE A O 1
ATOM 1049 N N . ILE A 1 137 ? -8.690 2.287 1.924 1.00 95.19 137 ILE A N 1
ATOM 1050 C CA . ILE A 1 137 ? -9.025 1.407 0.803 1.00 95.19 137 ILE A CA 1
ATOM 1051 C C . ILE A 1 137 ? -8.814 2.173 -0.502 1.00 95.19 137 ILE A C 1
ATOM 1053 O O . ILE A 1 137 ? -9.732 2.811 -1.014 1.00 95.19 137 ILE A O 1
ATOM 1057 N N . ASP A 1 138 ? -7.605 2.128 -1.041 1.00 88.12 138 ASP A N 1
ATOM 1058 C CA . ASP A 1 138 ? -7.225 2.913 -2.220 1.00 88.12 138 ASP A CA 1
ATOM 1059 C C . ASP A 1 138 ? -7.653 2.264 -3.544 1.00 88.12 138 ASP A C 1
ATOM 1061 O O . ASP A 1 138 ? -7.949 1.074 -3.591 1.00 88.12 138 ASP A O 1
ATOM 1065 N N . GLY A 1 139 ? -7.723 3.054 -4.622 1.00 74.19 139 GLY A N 1
ATOM 1066 C CA . GLY A 1 139 ? -8.082 2.621 -5.988 1.00 74.19 139 GLY A CA 1
ATOM 1067 C C . GLY A 1 139 ? -6.898 2.527 -6.956 1.00 74.19 139 GLY A C 1
ATOM 1068 O O . GLY A 1 139 ? -7.058 2.761 -8.150 1.00 74.19 139 GLY A O 1
ATOM 1069 N N . GLY A 1 140 ? -5.701 2.275 -6.433 1.00 73.25 140 GLY A N 1
ATOM 1070 C CA . GLY A 1 140 ? -4.453 2.199 -7.190 1.00 73.25 140 GLY A CA 1
ATOM 1071 C C . GLY A 1 140 ? -3.268 2.259 -6.235 1.00 73.25 140 GLY A C 1
ATOM 1072 O O . GLY A 1 140 ? -3.304 3.021 -5.270 1.00 73.25 140 GLY A O 1
ATOM 1073 N N . SER A 1 141 ? -2.251 1.422 -6.442 1.00 74.69 141 SER A N 1
ATOM 1074 C CA . SER A 1 141 ? -1.143 1.327 -5.473 1.00 74.69 141 SER A CA 1
ATOM 1075 C C . SER A 1 141 ? 0.216 0.978 -6.092 1.00 74.69 141 SER A C 1
ATOM 1077 O O . SER A 1 141 ? 1.182 0.766 -5.367 1.00 74.69 141 SER A O 1
ATOM 1079 N N . GLY A 1 142 ? 0.320 0.988 -7.424 1.00 76.31 142 GLY A N 1
ATOM 1080 C CA . GLY A 1 142 ? 1.589 0.884 -8.140 1.00 76.31 142 GLY A CA 1
ATOM 1081 C C . GLY A 1 142 ? 1.429 1.084 -9.649 1.00 76.31 142 GLY A C 1
ATOM 1082 O O . GLY A 1 142 ? 0.324 1.269 -10.165 1.00 76.31 142 GLY A O 1
ATOM 1083 N N . TYR A 1 143 ? 2.547 1.082 -10.374 1.00 84.12 143 TYR A N 1
ATOM 1084 C CA . TYR A 1 143 ? 2.535 1.252 -11.826 1.00 84.12 143 TYR A CA 1
ATOM 1085 C C . TYR A 1 143 ? 1.969 -0.006 -12.502 1.00 84.12 143 TYR A C 1
ATOM 1087 O O . TYR A 1 143 ? 2.487 -1.101 -12.295 1.00 84.12 143 TYR A O 1
ATOM 1095 N N . LEU A 1 144 ? 0.910 0.158 -13.308 1.00 85.56 144 LEU A N 1
ATOM 1096 C CA . LEU A 1 144 ? 0.189 -0.930 -13.996 1.00 85.56 144 LEU A CA 1
ATOM 1097 C C . LEU A 1 144 ? -0.362 -2.029 -13.064 1.00 85.56 144 LEU A C 1
ATOM 1099 O O . LEU A 1 144 ? -0.569 -3.163 -13.496 1.00 85.56 144 LEU A O 1
ATOM 1103 N N . CYS A 1 145 ? -0.629 -1.708 -11.797 1.00 88.06 145 CYS A N 1
ATOM 1104 C CA . CYS A 1 145 ? -1.184 -2.654 -10.835 1.00 88.06 145 CYS A CA 1
ATOM 1105 C C . CYS A 1 145 ? -2.135 -1.992 -9.830 1.00 88.06 145 CYS A C 1
ATOM 1107 O O . CYS A 1 145 ? -2.082 -0.790 -9.562 1.00 88.06 145 CYS A O 1
ATOM 1109 N N . GLU A 1 146 ? -3.019 -2.809 -9.263 1.00 89.88 146 GLU A N 1
ATOM 1110 C CA . GLU A 1 146 ? -3.945 -2.416 -8.208 1.00 89.88 146 GLU A CA 1
ATOM 1111 C C . GLU A 1 146 ? -3.985 -3.521 -7.154 1.00 89.88 146 GLU A C 1
ATOM 1113 O O . GLU A 1 146 ? -4.098 -4.705 -7.480 1.00 89.88 146 GLU A O 1
ATOM 1118 N N . MET A 1 147 ? -3.871 -3.123 -5.891 1.00 89.31 147 MET A N 1
ATOM 1119 C CA . MET A 1 147 ? -3.903 -4.037 -4.758 1.00 89.31 147 MET A CA 1
ATOM 1120 C C . MET A 1 147 ? -5.352 -4.363 -4.426 1.00 89.31 147 MET A C 1
ATOM 1122 O O . MET A 1 147 ? -6.295 -3.638 -4.779 1.00 89.31 147 MET A O 1
ATOM 1126 N N . GLU A 1 148 ? -5.546 -5.467 -3.719 1.00 91.62 148 GLU A N 1
ATOM 1127 C CA . GLU A 1 148 ? -6.879 -5.825 -3.274 1.00 91.62 148 GLU A CA 1
ATOM 1128 C C . GLU A 1 148 ? -7.514 -4.714 -2.403 1.00 91.62 148 GLU A C 1
ATOM 1130 O O . GLU A 1 148 ? -6.828 -4.054 -1.622 1.00 91.62 148 GLU A O 1
ATOM 1135 N N . PRO A 1 149 ? -8.834 -4.480 -2.511 1.00 93.25 149 PRO A N 1
ATOM 1136 C CA . PRO A 1 149 ? -9.579 -3.520 -1.685 1.00 93.25 149 PRO A CA 1
ATOM 1137 C C . PRO A 1 149 ? -9.772 -3.989 -0.226 1.00 93.25 149 PRO A C 1
ATOM 1139 O O . PRO A 1 149 ? -10.893 -3.992 0.293 1.00 93.25 149 PRO A O 1
ATOM 1142 N N . VAL A 1 150 ? -8.703 -4.414 0.444 1.00 95.38 150 VAL A N 1
ATOM 1143 C CA . VAL A 1 150 ? -8.746 -4.991 1.792 1.00 95.38 150 VAL A CA 1
ATOM 1144 C C . VAL A 1 150 ? -7.739 -4.281 2.685 1.00 95.38 150 VAL A C 1
ATOM 1146 O O . VAL A 1 150 ? -6.559 -4.184 2.362 1.00 95.38 150 VAL A O 1
ATOM 1149 N N . ALA A 1 151 ? -8.197 -3.792 3.836 1.00 96.44 151 ALA A N 1
ATOM 1150 C CA . ALA A 1 151 ? -7.301 -3.240 4.840 1.00 96.44 151 ALA A CA 1
ATOM 1151 C C . ALA A 1 151 ? -6.638 -4.391 5.599 1.00 96.44 151 ALA A C 1
ATOM 1153 O O . ALA A 1 151 ? -7.281 -5.046 6.421 1.00 96.44 151 ALA A O 1
ATOM 1154 N N . HIS A 1 152 ? -5.363 -4.632 5.304 1.00 96.94 152 HIS A N 1
ATOM 1155 C CA . HIS A 1 152 ? -4.538 -5.611 6.004 1.00 96.94 152 HIS A CA 1
ATOM 1156 C C . HIS A 1 152 ? -3.778 -4.980 7.173 1.00 96.94 152 HIS A C 1
ATOM 1158 O O . HIS A 1 152 ? -3.171 -3.909 7.039 1.00 96.94 152 HIS A O 1
ATOM 1164 N N . PHE A 1 153 ? -3.794 -5.672 8.308 1.00 97.00 153 PHE A N 1
ATOM 1165 C CA . PHE A 1 153 ? -3.064 -5.317 9.516 1.00 97.00 153 PHE A CA 1
ATOM 1166 C C . PHE A 1 153 ? -2.283 -6.534 10.008 1.00 97.00 153 PHE A C 1
ATOM 1168 O O . PHE A 1 153 ? -2.881 -7.463 10.552 1.00 97.00 153 PHE A O 1
ATOM 1175 N N . GLY A 1 154 ? -0.959 -6.502 9.878 1.00 96.38 154 GLY A N 1
ATOM 1176 C CA . GLY A 1 154 ? -0.090 -7.323 10.707 1.00 96.38 154 GLY A CA 1
ATOM 1177 C C . GLY A 1 154 ? -0.012 -6.734 12.111 1.00 96.38 154 GLY A C 1
ATOM 1178 O O . GLY A 1 154 ? 0.020 -5.516 12.302 1.00 96.38 154 GLY A O 1
ATOM 1179 N N . LEU A 1 155 ? -0.113 -7.599 13.117 1.00 96.06 155 LEU A N 1
ATOM 1180 C CA . LEU A 1 155 ? -0.289 -7.218 14.521 1.00 96.06 155 LEU A CA 1
ATOM 1181 C C . LEU A 1 155 ? 0.777 -7.839 15.428 1.00 96.06 155 LEU A C 1
ATOM 1183 O O . LEU A 1 155 ? 0.751 -7.621 16.640 1.00 96.06 155 LEU A O 1
ATOM 1187 N N . GLY A 1 156 ? 1.703 -8.632 14.887 1.00 95.38 156 GLY A N 1
ATOM 1188 C CA . GLY A 1 156 ? 2.773 -9.271 15.640 1.00 95.38 156 GLY A CA 1
ATOM 1189 C C . GLY A 1 156 ? 2.225 -10.093 16.805 1.00 95.38 156 GLY A C 1
ATOM 1190 O O . GLY A 1 156 ? 1.584 -11.125 16.624 1.00 95.38 156 GLY A O 1
ATOM 1191 N N . LYS A 1 157 ? 2.474 -9.645 18.037 1.00 95.00 157 LYS A N 1
ATOM 1192 C CA . LYS A 1 157 ? 1.950 -10.279 19.266 1.00 95.00 157 LYS A CA 1
ATOM 1193 C C . LYS A 1 157 ? 0.835 -9.482 19.939 1.00 95.00 157 LYS A C 1
ATOM 1195 O O . LYS A 1 157 ? 0.413 -9.842 21.041 1.00 95.00 157 LYS A O 1
ATOM 1200 N N . ASP A 1 158 ? 0.393 -8.392 19.327 1.00 94.88 158 ASP A N 1
ATOM 1201 C CA . ASP A 1 158 ? -0.702 -7.580 19.831 1.00 94.88 158 ASP A CA 1
ATOM 1202 C C . ASP A 1 158 ? -2.067 -8.145 19.408 1.00 94.88 158 ASP A C 1
ATOM 1204 O O . ASP A 1 158 ? -2.177 -9.119 18.663 1.00 94.88 158 ASP A O 1
ATOM 1208 N N . SER A 1 159 ? -3.128 -7.566 19.952 1.00 93.38 159 SER A N 1
ATOM 1209 C CA . SER A 1 159 ? -4.515 -7.920 19.682 1.00 93.38 159 SER A CA 1
ATOM 1210 C C . SER A 1 159 ? -5.350 -6.658 19.538 1.00 93.38 159 SER A C 1
ATOM 1212 O O . SER A 1 159 ? -5.153 -5.697 20.285 1.00 93.38 159 SER A O 1
ATOM 1214 N N . VAL A 1 160 ? -6.304 -6.689 18.615 1.00 94.25 160 VAL A N 1
ATOM 1215 C CA . VAL A 1 160 ? -7.231 -5.583 18.369 1.00 94.25 160 VAL A CA 1
ATOM 1216 C C . VAL A 1 160 ? -8.341 -5.583 19.422 1.00 94.25 160 VAL A C 1
ATOM 1218 O O . VAL A 1 160 ? -8.837 -6.632 19.831 1.00 94.25 160 VAL A O 1
ATOM 1221 N N . THR A 1 161 ? -8.708 -4.393 19.887 1.00 93.31 161 THR A N 1
ATOM 1222 C CA . THR A 1 161 ? -9.820 -4.135 20.809 1.00 93.31 161 THR A CA 1
ATOM 1223 C C . THR A 1 161 ? -11.040 -3.596 20.079 1.00 93.31 161 THR A C 1
ATOM 1225 O O . THR A 1 161 ? -12.153 -4.014 20.384 1.00 93.31 161 THR A O 1
ATOM 1228 N N . THR A 1 162 ? -10.833 -2.715 19.099 1.00 94.44 162 THR A N 1
ATOM 1229 C CA . THR A 1 162 ? -11.899 -2.028 18.363 1.00 94.44 162 THR A CA 1
ATOM 1230 C C . THR A 1 162 ? -11.505 -1.870 16.901 1.00 94.44 162 THR A C 1
ATOM 1232 O O . THR A 1 162 ? -10.360 -1.535 16.598 1.00 94.44 162 THR A O 1
ATOM 1235 N N . VAL A 1 163 ? -12.470 -2.068 16.005 1.00 97.31 163 VAL A N 1
ATOM 1236 C CA . VAL A 1 163 ? -12.363 -1.732 14.582 1.00 97.31 163 VAL A CA 1
ATOM 1237 C C . VAL A 1 163 ? -13.316 -0.579 14.295 1.00 97.31 163 VAL A C 1
ATOM 1239 O O . VAL A 1 163 ? -14.502 -0.656 14.616 1.00 97.31 163 VAL A O 1
ATOM 1242 N N . GLU A 1 164 ? -12.801 0.473 13.675 1.00 97.31 164 GLU A N 1
ATOM 1243 C CA . GLU A 1 164 ? -13.568 1.604 13.171 1.00 97.31 164 GLU A CA 1
ATOM 1244 C C . GLU A 1 164 ? -13.423 1.687 11.651 1.00 97.31 164 GLU A C 1
ATOM 1246 O O . GLU A 1 164 ? -12.323 1.605 11.105 1.00 97.31 164 GLU A O 1
ATOM 1251 N N . VAL A 1 165 ? -14.543 1.867 10.961 1.00 98.00 165 VAL A N 1
ATOM 1252 C CA . VAL A 1 165 ? -14.586 2.160 9.531 1.00 98.00 165 VAL A CA 1
ATOM 1253 C C . VAL A 1 165 ? -15.297 3.487 9.338 1.00 98.00 165 VAL A C 1
ATOM 1255 O O . VAL A 1 165 ? -16.397 3.683 9.851 1.00 98.00 165 VAL A O 1
ATOM 1258 N N . ARG A 1 166 ? -14.693 4.379 8.557 1.00 96.88 166 ARG A N 1
ATOM 1259 C CA . ARG A 1 166 ? -15.281 5.642 8.119 1.00 96.88 166 ARG A CA 1
ATOM 1260 C C . ARG A 1 166 ? -15.312 5.703 6.598 1.00 96.88 166 ARG A C 1
ATOM 1262 O O . ARG A 1 166 ? -14.289 5.525 5.944 1.00 96.88 166 ARG A O 1
ATOM 1269 N N . TRP A 1 167 ? -16.480 5.976 6.033 1.00 96.44 167 TRP A N 1
ATOM 1270 C CA . TRP A 1 167 ? -16.692 6.091 4.593 1.00 96.44 167 TRP A CA 1
ATOM 1271 C C . TRP A 1 167 ? -16.469 7.533 4.106 1.00 96.44 167 TRP A C 1
ATOM 1273 O O . TRP A 1 167 ? -16.569 8.473 4.901 1.00 96.44 167 TRP A O 1
ATOM 1283 N N . PRO A 1 168 ? -16.218 7.736 2.796 1.00 93.94 168 PRO A N 1
ATOM 1284 C CA . PRO A 1 168 ? -16.004 9.070 2.223 1.00 93.94 168 PRO A CA 1
ATOM 1285 C C . PRO A 1 168 ? -17.161 10.058 2.426 1.00 93.94 168 PRO A C 1
ATOM 1287 O O . PRO A 1 168 ? -16.947 11.266 2.423 1.00 93.94 168 PRO A O 1
ATOM 1290 N N . ASP A 1 169 ? -18.387 9.560 2.605 1.00 89.44 169 ASP A N 1
ATOM 1291 C CA . ASP A 1 169 ? -19.572 10.388 2.858 1.00 89.44 169 ASP A CA 1
ATOM 1292 C C . ASP A 1 169 ? -19.700 10.854 4.321 1.00 89.44 169 ASP A C 1
ATOM 1294 O O . ASP A 1 169 ? -20.661 11.537 4.667 1.00 89.44 169 ASP A O 1
ATOM 1298 N N . GLY A 1 170 ? -18.733 10.500 5.173 1.00 90.81 170 GLY A N 1
ATOM 1299 C CA . GLY A 1 170 ? -18.704 10.844 6.592 1.00 90.81 170 GLY A CA 1
ATOM 1300 C C . GLY A 1 170 ? -19.380 9.819 7.500 1.00 90.81 170 GLY A C 1
ATOM 1301 O O . GLY A 1 170 ? -19.212 9.916 8.713 1.00 90.81 170 GLY A O 1
ATOM 1302 N N . SER A 1 171 ? -20.082 8.825 6.949 1.00 93.25 171 SER A N 1
ATOM 1303 C CA . SER A 1 171 ? -20.659 7.736 7.744 1.00 93.25 171 SER A CA 1
ATOM 1304 C C . SER A 1 171 ? -19.553 6.940 8.429 1.00 93.25 171 SER A C 1
ATOM 1306 O O . SER A 1 171 ? -18.473 6.767 7.859 1.00 93.25 171 SER A O 1
ATOM 1308 N N . SER A 1 172 ? -19.813 6.415 9.622 1.00 94.88 172 SER A N 1
ATOM 1309 C CA . SER A 1 172 ? -18.856 5.574 10.335 1.00 94.88 172 SER A CA 1
ATOM 1310 C C . SER A 1 172 ? -19.535 4.475 11.146 1.00 94.88 172 SER A C 1
ATOM 1312 O O . SER A 1 172 ? -20.719 4.547 11.470 1.00 94.88 172 SER A O 1
ATOM 1314 N N . VAL A 1 173 ? -18.767 3.431 11.439 1.00 95.31 173 VAL A N 1
ATOM 1315 C CA . VAL A 1 173 ? -19.122 2.327 12.330 1.00 95.31 173 VAL A CA 1
ATOM 1316 C C . VAL A 1 173 ? -17.894 2.033 13.174 1.00 95.31 173 VAL A C 1
ATOM 1318 O O . VAL A 1 173 ? -16.833 1.753 12.623 1.00 95.31 173 VAL A O 1
ATOM 1321 N N . ALA A 1 174 ? -18.045 2.049 14.494 1.00 94.19 174 ALA A N 1
ATOM 1322 C CA . ALA A 1 174 ? -17.043 1.550 15.424 1.00 94.19 174 ALA A CA 1
ATOM 1323 C C . ALA A 1 174 ? -17.629 0.358 16.178 1.00 94.19 174 ALA A C 1
ATOM 1325 O O . ALA A 1 174 ? -18.748 0.432 16.687 1.00 94.19 174 ALA A O 1
ATOM 1326 N N . ARG A 1 175 ? -16.889 -0.751 16.248 1.00 91.38 175 ARG A N 1
ATOM 1327 C CA . ARG A 1 175 ? -17.309 -1.923 17.018 1.00 91.38 175 ARG A CA 1
ATOM 1328 C C . ARG A 1 175 ? -16.150 -2.544 17.795 1.00 91.38 175 ARG A C 1
ATOM 1330 O O . ARG A 1 175 ? -15.049 -2.658 17.248 1.00 91.38 175 ARG A O 1
ATOM 1337 N N . PRO A 1 176 ? -16.391 -3.014 19.028 1.00 91.75 176 PRO A N 1
ATOM 1338 C CA . PRO A 1 176 ? -15.449 -3.878 19.720 1.00 91.75 176 PRO A CA 1
ATOM 1339 C C . PRO A 1 176 ? -15.206 -5.171 18.933 1.00 91.75 176 PRO A C 1
ATOM 1341 O O . PRO A 1 17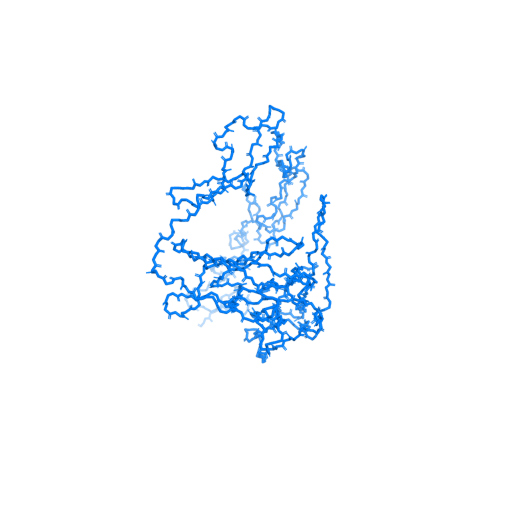6 ? -16.123 -5.715 18.307 1.00 91.75 176 PRO A O 1
ATOM 1344 N N . LEU A 1 177 ? -13.973 -5.664 18.991 1.00 92.00 177 LEU A N 1
ATOM 1345 C CA . LEU A 1 177 ? -13.569 -6.945 18.428 1.00 92.00 177 LEU A CA 1
ATOM 1346 C C . LEU A 1 177 ? -13.520 -8.002 19.534 1.00 92.00 177 LEU A C 1
ATOM 1348 O O . LEU A 1 177 ? -12.908 -7.784 20.584 1.00 92.00 177 LEU A O 1
ATOM 1352 N N . VAL A 1 178 ? -14.141 -9.162 19.311 1.00 92.25 178 VAL A N 1
ATOM 1353 C CA . VAL A 1 178 ? -14.006 -10.293 20.241 1.00 92.25 178 VAL A CA 1
ATOM 1354 C C . VAL A 1 178 ? -12.788 -11.144 19.886 1.00 92.25 178 VAL A C 1
ATOM 1356 O O . VAL A 1 178 ? -12.386 -11.239 18.733 1.00 92.25 178 VAL A O 1
ATOM 1359 N N . ALA A 1 179 ? -12.195 -11.815 20.876 1.00 88.81 179 ALA A N 1
ATOM 1360 C CA . ALA A 1 179 ? -10.950 -12.564 20.676 1.00 88.81 179 ALA A CA 1
ATOM 1361 C C . ALA A 1 179 ? -11.041 -13.678 19.610 1.00 88.81 179 ALA A C 1
ATOM 1363 O O . ALA A 1 179 ? -10.030 -14.006 19.001 1.00 88.81 179 ALA A O 1
ATOM 1364 N N . SER A 1 180 ? -12.232 -14.242 19.370 1.00 93.38 180 SER A N 1
ATOM 1365 C CA . SER A 1 180 ? -12.467 -15.258 18.332 1.00 93.38 180 SER A CA 1
ATOM 1366 C C . SER A 1 180 ? -12.446 -14.710 16.903 1.00 93.38 180 SER A C 1
ATOM 1368 O O . SER A 1 180 ? -12.437 -15.495 15.965 1.00 93.38 180 SER A O 1
ATOM 1370 N N . GLU A 1 181 ? -12.484 -13.387 16.736 1.00 95.31 181 GLU A N 1
ATOM 1371 C CA . GLU A 1 181 ? -12.416 -12.705 15.439 1.00 95.31 181 GLU A CA 1
ATOM 1372 C C . GLU A 1 181 ? -10.983 -12.291 15.063 1.00 95.31 181 GLU A C 1
ATOM 1374 O O . GLU A 1 181 ? -10.750 -11.785 13.967 1.00 95.31 181 GLU A O 1
ATOM 1379 N N . MET A 1 182 ? -10.009 -12.495 15.953 1.00 95.75 182 MET A N 1
ATOM 1380 C CA . MET A 1 182 ? -8.594 -12.325 15.616 1.00 95.75 182 MET A CA 1
ATOM 1381 C C . MET A 1 182 ? -8.173 -13.323 14.533 1.00 95.75 182 MET A C 1
ATOM 1383 O O . MET A 1 182 ? -8.676 -14.445 14.508 1.00 95.75 182 MET A O 1
ATOM 1387 N N . ASN A 1 183 ? -7.205 -12.940 13.693 1.00 96.62 183 ASN A N 1
ATOM 1388 C CA . ASN A 1 183 ? -6.661 -13.787 12.625 1.00 96.62 183 ASN A CA 1
ATOM 1389 C C . ASN A 1 183 ? -7.759 -14.249 11.659 1.00 96.62 183 ASN A C 1
ATOM 1391 O O . ASN A 1 183 ? -7.887 -15.431 11.341 1.00 96.62 183 ASN A O 1
ATOM 1395 N N . SER A 1 184 ? -8.609 -13.300 11.265 1.00 97.00 184 SER A N 1
ATOM 1396 C CA . SER A 1 184 ? -9.728 -13.537 10.365 1.00 97.00 184 SER A CA 1
ATOM 1397 C C . SER A 1 184 ? -9.958 -12.354 9.426 1.00 97.00 184 SER A C 1
ATOM 1399 O O . SER A 1 184 ? -9.390 -11.267 9.587 1.00 97.00 184 SER A O 1
ATOM 1401 N N . VAL A 1 185 ? -10.813 -12.582 8.431 1.00 97.31 185 VAL A N 1
ATOM 1402 C CA . VAL A 1 185 ? -11.282 -11.558 7.500 1.00 97.31 185 VAL A CA 1
ATOM 1403 C C . VAL A 1 185 ? -12.651 -11.065 7.962 1.00 97.31 185 VAL A C 1
ATOM 1405 O O . VAL A 1 185 ? -13.601 -11.841 8.059 1.00 97.31 185 VAL A O 1
ATOM 1408 N N . LEU A 1 186 ? -12.764 -9.767 8.230 1.00 97.00 186 LEU A N 1
ATOM 1409 C CA . LEU A 1 186 ? -13.992 -9.122 8.677 1.00 97.00 186 LEU A CA 1
ATOM 1410 C C . LEU A 1 186 ? -14.626 -8.326 7.551 1.00 97.00 186 LEU A C 1
ATOM 1412 O O . LEU A 1 186 ? -14.053 -7.348 7.078 1.00 97.00 186 LEU A O 1
ATOM 1416 N N . GLU A 1 187 ? -15.857 -8.666 7.191 1.00 97.00 187 GLU A N 1
ATOM 1417 C CA . GLU A 1 187 ? -16.675 -7.781 6.368 1.00 97.00 187 GLU A CA 1
ATOM 1418 C C . GLU A 1 187 ? -17.440 -6.794 7.251 1.00 97.00 187 GLU A C 1
ATOM 1420 O O . GLU A 1 187 ? -18.192 -7.194 8.141 1.00 97.00 187 GLU A O 1
ATOM 1425 N N . ILE A 1 188 ? -17.261 -5.496 7.000 1.00 96.75 188 ILE A N 1
ATOM 1426 C CA . ILE A 1 188 ? -17.968 -4.434 7.721 1.00 96.75 188 ILE A CA 1
ATOM 1427 C C . ILE A 1 188 ? -18.991 -3.803 6.770 1.00 96.75 188 ILE A C 1
ATOM 1429 O O . ILE A 1 188 ? -18.602 -3.113 5.818 1.00 96.75 188 ILE A O 1
ATOM 1433 N N . PRO A 1 189 ? -20.299 -4.041 6.980 1.00 95.88 189 PRO A N 1
ATOM 1434 C CA . PRO A 1 189 ? -21.333 -3.463 6.138 1.00 95.88 189 PRO A CA 1
ATOM 1435 C C . PRO A 1 189 ? -21.434 -1.952 6.354 1.00 95.88 189 PRO A C 1
ATOM 1437 O O . PRO A 1 189 ? -21.173 -1.439 7.442 1.00 95.88 189 PRO A O 1
ATOM 1440 N N . TYR A 1 190 ? -21.868 -1.244 5.312 1.00 94.50 190 TYR A N 1
ATOM 1441 C CA . TYR A 1 190 ? -22.243 0.162 5.430 1.00 94.50 190 TYR A CA 1
ATOM 1442 C C . TYR A 1 190 ? -23.392 0.325 6.446 1.00 94.50 190 TYR A C 1
ATOM 1444 O O . TYR A 1 190 ? -24.332 -0.481 6.415 1.00 94.50 190 TYR A O 1
ATOM 1452 N N . PRO A 1 191 ? -23.359 1.348 7.322 1.00 91.56 191 PRO A N 1
ATOM 1453 C CA . PRO A 1 191 ? -24.392 1.554 8.332 1.00 91.56 191 PRO A CA 1
ATOM 1454 C C . PRO A 1 191 ? -25.775 1.749 7.691 1.00 91.56 191 PRO A C 1
ATOM 1456 O O . PRO A 1 191 ? -25.980 2.612 6.836 1.00 91.56 191 PRO A O 1
ATOM 1459 N N . GLN A 1 192 ? -26.744 0.931 8.105 1.00 78.69 192 GLN A N 1
ATOM 1460 C CA . GLN A 1 192 ? -28.148 1.068 7.712 1.00 78.69 192 GLN A CA 1
ATOM 1461 C C . GLN A 1 192 ? -28.749 2.238 8.503 1.00 78.69 192 GLN A C 1
ATOM 1463 O O . GLN A 1 192 ? -28.651 2.280 9.726 1.00 78.69 192 GLN A O 1
ATOM 1468 N N . THR A 1 193 ? -29.342 3.213 7.817 1.00 59.50 193 THR A N 1
ATOM 1469 C CA . THR A 1 193 ? -29.925 4.400 8.456 1.00 59.50 193 THR A CA 1
ATOM 1470 C C . THR A 1 193 ? -31.284 4.077 9.078 1.00 59.50 193 THR A C 1
ATOM 1472 O O . THR A 1 193 ? -32.322 4.391 8.509 1.00 59.50 193 THR A O 1
ATOM 1475 N N . GLU A 1 194 ? -31.285 3.520 10.287 1.00 46.94 194 GLU A N 1
ATOM 1476 C CA . GLU A 1 194 ? -32.379 3.723 11.239 1.00 46.94 194 GLU A CA 1
ATOM 1477 C C . GLU A 1 194 ? -31.803 4.275 12.544 1.00 46.94 194 GLU A C 1
ATOM 1479 O O . GLU A 1 194 ? -31.145 3.575 13.304 1.00 46.94 194 GLU A O 1
ATOM 1484 N N . GLY A 1 195 ? -32.034 5.572 12.766 1.00 46.19 195 GLY A N 1
ATOM 1485 C CA . GLY A 1 195 ? -31.539 6.312 13.924 1.00 46.19 195 GLY A CA 1
ATOM 1486 C C . GLY A 1 195 ? -30.274 7.103 13.610 1.00 46.19 195 GLY A C 1
ATOM 1487 O O . GLY A 1 195 ? -29.164 6.590 13.671 1.00 46.19 195 GLY A O 1
ATOM 1488 N N . LYS A 1 196 ? -30.434 8.395 13.307 1.00 43.44 196 LYS A N 1
ATOM 1489 C CA . LYS A 1 196 ? -29.344 9.358 13.476 1.00 43.44 196 LYS A CA 1
ATOM 1490 C C . LYS A 1 196 ? -29.060 9.462 14.976 1.00 43.44 196 LYS A C 1
ATOM 1492 O O . LYS A 1 196 ? -29.623 10.332 15.636 1.00 43.44 196 LYS A O 1
ATOM 1497 N N . GLU A 1 197 ? -28.220 8.589 15.518 1.00 46.41 197 GLU A N 1
ATOM 1498 C CA . GLU A 1 197 ? -27.429 8.998 16.672 1.00 46.41 197 GLU A CA 1
ATOM 1499 C C . GLU A 1 197 ? -26.555 10.147 16.177 1.00 46.41 197 GLU A C 1
ATOM 1501 O O . GLU A 1 197 ? -25.755 9.998 15.252 1.00 46.41 197 GLU A O 1
ATOM 1506 N N . GLN A 1 198 ? -26.819 11.342 16.706 1.00 46.19 198 GLN A N 1
ATOM 1507 C CA . GLN A 1 198 ? -25.893 12.451 16.549 1.00 46.19 198 GLN A CA 1
ATOM 1508 C C . GLN A 1 198 ? -24.530 11.936 17.018 1.00 46.19 198 GLN A C 1
ATOM 1510 O O . GLN A 1 198 ? -24.467 11.398 18.128 1.00 46.19 198 GLN A O 1
ATOM 1515 N N . PRO A 1 199 ? -23.475 12.023 16.185 1.00 52.09 199 PRO A N 1
ATOM 1516 C CA . PRO A 1 199 ? -22.152 11.629 16.630 1.00 52.09 199 PRO A CA 1
ATOM 1517 C C . PRO A 1 199 ? -21.859 12.393 17.918 1.00 52.09 199 PRO A C 1
ATOM 1519 O O . PRO A 1 199 ? -22.167 13.585 18.010 1.00 52.09 199 PRO A O 1
ATOM 1522 N N . ALA A 1 200 ? -21.329 11.690 18.922 1.00 56.59 200 ALA A N 1
ATOM 1523 C CA . ALA A 1 200 ? -20.778 12.345 20.097 1.00 56.59 200 ALA A CA 1
ATOM 1524 C C . ALA A 1 200 ? -19.870 13.483 19.611 1.00 56.59 200 ALA A C 1
ATOM 1526 O O . ALA A 1 200 ? -19.104 13.284 18.665 1.00 56.59 200 ALA A O 1
ATOM 1527 N N . GLU A 1 201 ? -20.037 14.671 20.193 1.00 57.38 201 GLU A N 1
ATOM 1528 C CA . GLU A 1 201 ? -19.278 15.868 19.836 1.00 57.38 201 GLU A CA 1
ATOM 1529 C C . GLU A 1 201 ? -17.793 15.500 19.767 1.00 57.38 201 GLU A C 1
ATOM 1531 O O . GLU A 1 201 ? -17.216 15.009 20.739 1.00 57.38 201 GLU A O 1
ATOM 1536 N N . ILE A 1 202 ? -17.216 15.592 18.567 1.00 65.25 202 ILE A N 1
ATOM 1537 C CA . ILE A 1 202 ? -15.864 15.108 18.317 1.00 65.25 202 ILE A CA 1
ATOM 1538 C C . ILE A 1 202 ? -14.908 16.084 19.005 1.00 65.25 202 ILE A C 1
ATOM 1540 O O . ILE A 1 202 ? -14.655 17.177 18.501 1.00 65.25 202 ILE A O 1
ATOM 1544 N N . GLU A 1 203 ? -14.369 15.691 20.159 1.00 75.69 203 GLU A N 1
ATOM 1545 C CA . GLU A 1 203 ? -13.235 16.378 20.773 1.00 75.69 203 GLU A CA 1
ATOM 1546 C C . GLU A 1 203 ? -11.991 16.108 19.919 1.00 75.69 203 GLU A C 1
ATOM 1548 O O . GLU A 1 203 ? -11.360 15.052 20.007 1.00 75.69 203 GLU A O 1
ATOM 1553 N N . CYS A 1 204 ? -11.656 17.050 19.035 1.00 78.12 204 CYS A N 1
ATOM 1554 C CA . CYS A 1 204 ? -10.429 16.959 18.257 1.00 78.12 204 CYS A CA 1
ATOM 1555 C C . CYS A 1 204 ? -9.212 16.982 19.189 1.00 78.12 204 CYS A C 1
ATOM 1557 O O . CYS A 1 204 ? -9.098 17.836 20.069 1.00 78.12 204 CYS A O 1
ATOM 1559 N N . GLY A 1 205 ? -8.305 16.021 18.991 1.00 76.62 205 GLY A N 1
ATOM 1560 C CA . GLY A 1 205 ? -7.032 15.974 19.705 1.00 76.62 205 GLY A CA 1
ATOM 1561 C C . GLY A 1 205 ? -6.183 17.224 19.449 1.00 76.62 205 GLY A C 1
ATOM 1562 O O . GLY A 1 205 ? -6.437 17.996 18.525 1.00 76.62 205 GLY A O 1
ATOM 1563 N N . GLN A 1 206 ? -5.151 17.425 20.269 1.00 81.50 206 GLN A N 1
ATOM 1564 C CA . GLN A 1 206 ? -4.234 18.558 20.130 1.00 81.50 206 GLN A CA 1
ATOM 1565 C C . GLN A 1 206 ? -3.641 18.631 18.708 1.00 81.50 206 GLN A C 1
ATOM 1567 O O . GLN A 1 206 ? -3.199 17.612 18.183 1.00 81.50 206 GLN A O 1
ATOM 1572 N N . GLY A 1 207 ? -3.643 19.827 18.106 1.00 79.94 207 GLY A N 1
ATOM 1573 C CA . GLY A 1 207 ? -3.184 20.056 16.725 1.00 79.94 207 GLY A CA 1
ATOM 1574 C C . GLY A 1 207 ? -4.260 19.865 15.648 1.00 79.94 207 GLY A C 1
ATOM 1575 O O . GLY A 1 207 ? -3.971 19.968 14.462 1.00 79.94 207 GLY A O 1
ATOM 1576 N N . PHE A 1 208 ? -5.513 19.600 16.036 1.00 85.81 208 PHE A N 1
ATOM 1577 C CA . PHE A 1 208 ? -6.631 19.433 15.108 1.00 85.81 208 PHE A CA 1
ATOM 1578 C C . PHE A 1 208 ? -7.826 20.297 15.515 1.00 85.81 208 PHE A C 1
ATOM 1580 O O . PHE A 1 208 ? -8.088 20.509 16.700 1.00 85.81 208 PHE A O 1
ATOM 1587 N N . ALA A 1 209 ? -8.580 20.774 14.529 1.00 84.88 209 ALA A N 1
ATOM 1588 C CA . ALA A 1 209 ? -9.811 21.531 14.727 1.00 84.88 209 ALA A CA 1
ATOM 1589 C C . ALA A 1 209 ? -10.946 20.918 13.902 1.00 84.88 209 ALA A C 1
ATOM 1591 O O . ALA A 1 209 ? -10.717 20.401 12.810 1.00 84.88 209 ALA A O 1
ATOM 1592 N N . ALA A 1 210 ? -12.168 20.952 14.434 1.00 83.62 210 ALA A N 1
ATOM 1593 C CA . ALA A 1 210 ? -13.339 20.479 13.709 1.00 83.62 210 ALA A CA 1
ATOM 1594 C C . ALA A 1 210 ? -13.700 21.471 12.593 1.00 83.62 210 ALA A C 1
ATOM 1596 O O . ALA A 1 210 ? -13.870 22.663 12.852 1.00 83.62 210 ALA A O 1
ATOM 1597 N N . ASP A 1 211 ? -13.834 20.977 11.366 1.00 78.31 211 ASP A N 1
ATOM 1598 C CA . ASP A 1 211 ? -14.347 21.747 10.237 1.00 78.31 211 ASP A CA 1
ATOM 1599 C C . ASP A 1 211 ? -15.878 21.943 10.320 1.00 78.31 211 ASP A C 1
ATOM 1601 O O . ASP A 1 211 ? -16.554 21.437 11.220 1.00 78.31 211 ASP A O 1
ATOM 1605 N N . GLU A 1 212 ? -16.463 22.655 9.350 1.00 76.56 212 GLU A N 1
ATOM 1606 C CA . GLU A 1 212 ? -17.917 22.902 9.274 1.00 76.56 212 GLU A CA 1
ATOM 1607 C C . GLU A 1 212 ? -18.770 21.616 9.212 1.00 76.56 212 GLU A C 1
ATOM 1609 O O . GLU A 1 212 ? -19.986 21.660 9.412 1.00 76.56 212 GLU A O 1
ATOM 1614 N N . LYS A 1 213 ? -18.155 20.461 8.929 1.00 73.62 213 LYS A N 1
ATOM 1615 C CA . LYS A 1 213 ? -18.795 19.141 8.865 1.00 73.62 213 LYS A CA 1
ATOM 1616 C C . LYS A 1 213 ? -18.530 18.305 10.121 1.00 73.62 213 LYS A C 1
ATOM 1618 O O . LYS A 1 213 ? -18.943 17.145 10.164 1.00 73.62 213 LYS A O 1
ATOM 1623 N N . GLY A 1 214 ? -17.865 18.867 11.132 1.00 72.75 214 GLY A N 1
ATOM 1624 C CA . GLY A 1 214 ? -17.485 18.177 12.362 1.00 72.75 214 GLY A CA 1
ATOM 1625 C C . GLY A 1 214 ? -16.324 17.195 12.184 1.00 72.75 214 GLY A C 1
ATOM 1626 O O . GLY A 1 214 ? -16.130 16.323 13.023 1.00 72.75 214 GLY A O 1
ATOM 1627 N N . LEU A 1 215 ? -15.560 17.269 11.092 1.00 74.25 215 LEU A N 1
ATOM 1628 C CA . LEU A 1 215 ? -14.374 16.444 10.877 1.00 74.25 215 LEU A CA 1
ATOM 1629 C C . LEU A 1 215 ? -13.142 17.157 11.444 1.00 74.25 215 LEU A C 1
ATOM 1631 O O . LEU A 1 215 ? -12.888 18.306 11.109 1.00 74.25 215 LEU A O 1
ATOM 1635 N N . CYS A 1 216 ? -12.344 16.460 12.255 1.00 83.69 216 CYS A N 1
ATOM 1636 C CA . CYS A 1 216 ? -11.053 16.981 12.696 1.00 83.69 216 CYS A CA 1
ATOM 1637 C C . CYS A 1 216 ? -10.088 17.077 11.518 1.00 83.69 216 CYS A C 1
ATOM 1639 O O . CYS A 1 216 ? -9.608 16.060 11.008 1.00 83.69 216 CYS A O 1
ATOM 1641 N N . THR A 1 217 ? -9.814 18.302 11.100 1.00 85.50 217 THR A N 1
ATOM 1642 C CA . THR A 1 217 ? -8.785 18.640 10.128 1.00 85.50 217 THR A CA 1
ATOM 1643 C C . THR A 1 217 ? -7.558 19.168 10.845 1.00 85.50 217 THR A C 1
ATOM 1645 O O . THR A 1 217 ? -7.648 19.675 11.966 1.00 85.50 217 THR A O 1
ATOM 1648 N N . ASP A 1 218 ? -6.409 19.003 10.196 1.00 87.25 218 ASP A N 1
ATOM 1649 C CA . ASP A 1 218 ? -5.156 19.587 10.655 1.00 87.25 218 ASP A CA 1
ATOM 1650 C C . ASP A 1 218 ? -5.335 21.084 10.899 1.00 87.25 218 ASP A C 1
ATOM 1652 O O . ASP A 1 218 ? -5.939 21.789 10.082 1.00 87.25 218 ASP A O 1
ATOM 1656 N N . LYS A 1 219 ? -4.870 21.541 12.056 1.00 89.81 219 LYS A N 1
ATOM 1657 C CA . LYS A 1 219 ? -4.965 22.937 12.428 1.00 89.81 219 LYS A CA 1
ATOM 1658 C C . LYS A 1 219 ? -3.687 23.631 11.992 1.00 89.81 219 LYS A C 1
ATOM 1660 O O . LYS A 1 219 ? -2.667 23.455 12.633 1.00 89.81 219 LYS A O 1
ATOM 1665 N N . ASP A 1 220 ? -3.764 24.479 10.973 1.00 89.62 220 ASP A N 1
ATOM 1666 C CA . ASP A 1 220 ? -2.603 25.267 10.563 1.00 89.62 220 ASP A CA 1
ATOM 1667 C C . ASP A 1 220 ? -2.323 26.391 11.573 1.00 89.62 220 ASP A C 1
ATOM 1669 O O . ASP A 1 220 ? -2.836 27.513 11.463 1.00 89.62 220 ASP A O 1
ATOM 1673 N N . GLU A 1 221 ? -1.498 26.100 12.581 1.00 92.19 221 GLU A N 1
ATOM 1674 C CA . GLU A 1 221 ? -1.148 27.080 13.607 1.00 92.19 221 GLU A CA 1
ATOM 1675 C C . GLU A 1 221 ? -0.292 28.225 13.062 1.00 92.19 221 GLU A C 1
ATOM 1677 O O . GLU A 1 221 ? -0.294 29.305 13.654 1.00 92.19 221 GLU A O 1
ATOM 1682 N N . CYS A 1 222 ? 0.396 28.035 11.932 1.00 89.50 222 CYS A N 1
ATOM 1683 C CA . CYS A 1 222 ? 1.166 29.095 11.285 1.00 89.50 222 CYS A CA 1
ATOM 1684 C C . CYS A 1 222 ? 0.253 30.168 10.683 1.00 89.50 222 CYS A C 1
ATOM 1686 O O . CYS A 1 222 ? 0.583 31.357 10.727 1.00 89.50 222 CYS A O 1
ATOM 1688 N N . THR A 1 223 ? -0.895 29.756 10.145 1.00 88.75 223 THR A N 1
ATOM 1689 C CA . THR A 1 223 ? -1.903 30.665 9.588 1.00 88.75 223 THR A CA 1
ATOM 1690 C C . THR A 1 223 ? -2.803 31.243 10.679 1.00 88.75 223 THR A C 1
ATOM 1692 O O . THR A 1 223 ? -3.076 32.446 10.684 1.00 88.75 223 THR A O 1
ATOM 1695 N N . GLU A 1 224 ? -3.251 30.419 11.629 1.00 87.50 224 GLU A N 1
ATOM 1696 C CA . GLU A 1 224 ? -4.148 30.869 12.700 1.00 87.50 224 GLU A CA 1
ATOM 1697 C C . GLU A 1 224 ? -3.450 31.732 13.756 1.00 87.50 224 GLU A C 1
ATOM 1699 O O . GLU A 1 224 ? -4.053 32.661 14.301 1.00 87.50 224 GLU A O 1
ATOM 1704 N N . PHE A 1 225 ? -2.176 31.459 14.038 1.00 87.44 225 PHE A N 1
ATOM 1705 C CA . PHE A 1 225 ? -1.397 32.167 15.046 1.00 87.44 225 PHE A CA 1
ATOM 1706 C C . PHE A 1 225 ? -0.079 32.679 14.441 1.00 87.44 225 PHE A C 1
ATOM 1708 O O . PHE A 1 225 ? 0.980 32.087 14.643 1.00 87.44 225 PHE A O 1
ATOM 1715 N N . PRO A 1 226 ? -0.080 33.854 13.783 1.00 82.75 226 PRO A N 1
ATOM 1716 C CA . PRO A 1 226 ? 1.120 34.416 13.148 1.00 82.75 226 PRO A CA 1
ATOM 1717 C C . PRO A 1 226 ? 2.326 34.626 14.085 1.00 82.75 226 PRO A C 1
ATOM 1719 O O . PRO A 1 226 ? 3.456 34.764 13.624 1.00 82.75 226 PRO A O 1
ATOM 1722 N N . SER A 1 227 ? 2.095 34.647 15.402 1.00 86.38 227 SER A N 1
ATOM 1723 C CA . SER A 1 227 ? 3.119 34.795 16.448 1.00 86.38 227 SER A CA 1
ATOM 1724 C C . SER A 1 227 ? 3.387 33.500 17.227 1.00 86.38 227 SER A C 1
ATOM 1726 O O . SER A 1 227 ? 3.905 33.553 18.342 1.00 86.38 227 SER A O 1
ATOM 1728 N N . VAL A 1 228 ? 3.007 32.339 16.686 1.00 87.19 228 VAL A N 1
ATOM 1729 C CA . VAL A 1 228 ? 3.176 31.034 17.348 1.00 87.19 228 VAL A CA 1
ATOM 1730 C C . VAL A 1 228 ? 4.650 30.662 17.548 1.00 87.19 228 VAL A C 1
ATOM 1732 O O . VAL A 1 228 ? 5.008 29.952 18.489 1.00 87.19 228 VAL A O 1
ATOM 1735 N N . CYS A 1 229 ? 5.524 31.189 16.691 1.00 86.38 229 CYS A N 1
ATOM 1736 C CA . CYS A 1 229 ? 6.962 31.005 16.771 1.00 86.38 229 CYS A CA 1
ATOM 1737 C C . CYS A 1 229 ? 7.658 32.154 17.512 1.00 86.38 229 CYS A C 1
ATOM 1739 O O . CYS A 1 229 ? 7.362 33.330 17.309 1.00 86.38 229 CYS A O 1
ATOM 1741 N N . SER A 1 230 ? 8.633 31.813 18.360 1.00 82.81 230 SER A N 1
ATOM 1742 C CA . SER A 1 230 ? 9.453 32.793 19.083 1.00 82.81 230 SER A CA 1
ATOM 1743 C C . SER A 1 230 ? 10.381 33.573 18.144 1.00 82.81 230 SER A C 1
ATOM 1745 O O . SER A 1 230 ? 10.767 33.074 17.087 1.00 82.81 230 SER A O 1
ATOM 1747 N N . GLY A 1 231 ? 10.808 34.772 18.561 1.00 79.19 231 GLY A N 1
ATOM 1748 C CA . GLY A 1 231 ? 11.665 35.653 17.752 1.00 79.19 231 GLY A CA 1
ATOM 1749 C C . GLY A 1 231 ? 12.976 35.016 17.267 1.00 79.19 231 GLY A C 1
ATOM 1750 O O . GLY A 1 231 ? 13.444 35.347 16.182 1.00 79.19 231 GLY A O 1
ATOM 1751 N N . ASP A 1 232 ? 13.520 34.051 18.013 1.00 80.94 232 ASP A N 1
ATOM 1752 C CA . ASP A 1 232 ? 14.749 33.329 17.653 1.00 80.94 232 ASP A CA 1
ATOM 1753 C C . ASP A 1 232 ? 14.539 32.274 16.544 1.00 80.94 232 ASP A C 1
ATOM 1755 O O . ASP A 1 232 ? 15.501 31.806 15.930 1.00 80.94 232 ASP A O 1
ATOM 1759 N N . ARG A 1 233 ? 13.286 31.879 16.269 1.00 83.38 233 ARG A N 1
ATOM 1760 C CA . ARG A 1 233 ? 12.906 30.888 15.246 1.00 83.38 233 ARG A CA 1
ATOM 1761 C C . ARG A 1 233 ? 11.668 31.335 14.457 1.00 83.38 233 ARG A C 1
ATOM 1763 O O . ARG A 1 233 ? 10.639 30.678 14.539 1.00 83.38 233 ARG A O 1
ATOM 1770 N N . PRO A 1 234 ? 11.739 32.440 13.700 1.00 84.38 234 PRO A N 1
ATOM 1771 C CA . PRO A 1 234 ? 10.553 33.126 13.188 1.00 84.38 234 PRO A CA 1
ATOM 1772 C C . PRO A 1 234 ? 9.874 32.441 11.990 1.00 84.38 234 PRO A C 1
ATOM 1774 O O . PRO A 1 234 ? 8.837 32.919 11.541 1.00 84.38 234 PRO A O 1
ATOM 1777 N N . VAL A 1 235 ? 10.441 31.367 11.429 1.00 85.81 235 VAL A N 1
ATOM 1778 C CA . VAL A 1 235 ? 9.854 30.670 10.274 1.00 85.81 235 VAL A CA 1
ATOM 1779 C C . VAL A 1 235 ? 8.993 29.518 10.774 1.00 85.81 235 VAL A C 1
ATOM 1781 O O . VAL A 1 235 ? 9.527 28.534 11.286 1.00 85.81 235 VAL A O 1
ATOM 1784 N N . CYS A 1 236 ? 7.678 29.643 10.612 1.00 87.31 236 CYS A N 1
ATOM 1785 C CA . CYS A 1 236 ? 6.714 28.600 10.945 1.00 87.31 236 CYS A CA 1
ATOM 1786 C C . CYS A 1 236 ? 6.485 27.671 9.748 1.00 87.31 236 CYS A C 1
ATOM 1788 O O . CYS A 1 236 ? 6.317 28.140 8.623 1.00 87.31 236 CYS A O 1
ATOM 1790 N N . ILE A 1 237 ? 6.486 26.363 9.995 1.00 87.06 237 ILE A N 1
ATOM 1791 C CA . ILE A 1 237 ? 6.159 25.316 9.027 1.00 87.06 237 ILE A CA 1
ATOM 1792 C C . ILE A 1 237 ? 5.029 24.485 9.623 1.00 87.06 237 ILE A C 1
ATOM 1794 O O . ILE A 1 237 ? 5.214 23.868 10.675 1.00 87.06 237 ILE A O 1
ATOM 1798 N N . ASN A 1 238 ? 3.883 24.465 8.946 1.00 86.31 238 ASN A N 1
ATOM 1799 C CA . ASN A 1 238 ? 2.758 23.638 9.355 1.00 86.31 238 ASN A CA 1
ATOM 1800 C C . ASN A 1 238 ? 3.063 22.152 9.099 1.00 86.31 238 ASN A C 1
ATOM 1802 O O . ASN A 1 238 ? 3.651 21.798 8.074 1.00 86.31 238 ASN A O 1
ATOM 1806 N N . THR A 1 239 ? 2.681 21.279 10.023 1.00 83.81 239 THR A N 1
ATOM 1807 C CA . THR A 1 239 ? 2.869 19.825 9.941 1.00 83.81 239 THR A CA 1
ATOM 1808 C C . THR A 1 239 ? 1.587 19.114 10.352 1.00 83.81 239 THR A C 1
ATOM 1810 O O . THR A 1 239 ? 0.798 19.646 11.110 1.00 83.81 239 THR A O 1
ATOM 1813 N N . PHE A 1 240 ? 1.360 17.883 9.896 1.00 84.88 240 PHE A N 1
ATOM 1814 C CA . PHE A 1 240 ? 0.127 17.191 10.275 1.00 84.88 240 PHE A CA 1
ATOM 1815 C C . PHE A 1 240 ? 0.088 16.919 11.792 1.00 84.88 240 PHE A C 1
ATOM 1817 O O . PHE A 1 240 ? 0.887 16.129 12.301 1.00 84.88 240 PHE A O 1
ATOM 1824 N N . GLY A 1 241 ? -0.846 17.554 12.498 1.00 82.38 241 GLY A N 1
ATOM 1825 C CA . GLY A 1 241 ? -1.015 17.499 13.947 1.00 82.38 241 GLY A CA 1
ATOM 1826 C C . GLY A 1 241 ? -0.178 18.506 14.743 1.00 82.38 241 GLY A C 1
ATOM 1827 O O . GLY A 1 241 ? -0.047 18.328 15.956 1.00 82.38 241 GLY A O 1
ATOM 1828 N N . GLY A 1 242 ? 0.413 19.525 14.109 1.00 88.31 242 GLY A N 1
ATOM 1829 C CA . GLY A 1 242 ? 1.115 20.607 14.808 1.00 88.31 242 GLY A CA 1
ATOM 1830 C C . GLY A 1 242 ? 2.025 21.445 13.909 1.00 88.31 242 GLY A C 1
ATOM 1831 O O . GLY A 1 242 ? 1.936 21.417 12.693 1.00 88.31 242 GLY A O 1
ATOM 1832 N N . TYR A 1 243 ? 3.023 22.122 14.472 1.00 88.69 243 TYR A N 1
ATOM 1833 C CA . TYR A 1 243 ? 3.907 23.000 13.696 1.00 88.69 243 TYR A CA 1
ATOM 1834 C C . TYR A 1 243 ? 5.364 22.910 14.152 1.00 88.69 243 TYR A C 1
ATOM 1836 O O . TYR A 1 243 ? 5.680 22.553 15.291 1.00 88.69 243 TYR A O 1
ATOM 1844 N N . LYS A 1 244 ? 6.284 23.278 13.258 1.00 87.56 244 LYS A N 1
ATOM 1845 C CA . LYS A 1 244 ? 7.711 23.435 13.557 1.00 87.56 244 LYS A CA 1
ATOM 1846 C C . LYS A 1 244 ? 8.144 24.876 13.326 1.00 87.56 244 LYS A C 1
ATOM 1848 O O . LYS A 1 244 ? 7.869 25.464 12.286 1.00 87.56 244 LYS A O 1
ATOM 1853 N N . CYS A 1 245 ? 8.888 25.421 14.283 1.00 86.81 245 CYS A N 1
ATOM 1854 C CA . CYS A 1 245 ? 9.530 26.725 14.154 1.00 86.81 245 CYS A CA 1
ATOM 1855 C C . CYS A 1 245 ? 11.019 26.545 13.884 1.00 86.81 245 CYS A C 1
ATOM 1857 O O . CYS A 1 245 ? 11.716 25.886 14.669 1.00 86.81 245 CYS A O 1
ATOM 1859 N N . ARG A 1 246 ? 11.527 27.183 12.830 1.00 82.69 246 ARG A N 1
ATOM 1860 C CA . ARG A 1 246 ? 12.955 27.188 12.501 1.00 82.69 246 ARG A CA 1
ATOM 1861 C C . ARG A 1 246 ? 13.541 28.602 12.424 1.00 82.69 246 ARG A C 1
ATOM 1863 O O . ARG A 1 246 ? 12.810 29.574 12.199 1.00 82.69 246 ARG A O 1
ATOM 1870 N N . PRO A 1 247 ? 14.859 28.751 12.638 1.00 81.62 247 PRO A N 1
ATOM 1871 C CA . PRO A 1 247 ? 15.553 30.014 12.414 1.00 81.62 247 PRO A CA 1
ATOM 1872 C C . PRO A 1 247 ? 15.412 30.476 10.960 1.00 81.62 247 PRO A C 1
ATOM 1874 O O . PRO A 1 247 ? 15.409 29.665 10.037 1.00 81.62 247 PRO A O 1
ATOM 1877 N N . ASN A 1 248 ? 15.357 31.790 10.743 1.00 75.69 248 ASN A N 1
ATOM 1878 C CA . ASN A 1 248 ? 15.486 32.363 9.404 1.00 75.69 248 ASN A CA 1
ATOM 1879 C C . ASN A 1 248 ? 16.968 32.616 9.099 1.00 75.69 248 ASN A C 1
ATOM 1881 O O . ASN A 1 248 ? 17.450 33.749 9.207 1.00 75.69 248 ASN A O 1
ATOM 1885 N N . LYS A 1 249 ? 17.717 31.554 8.784 1.00 77.44 249 LYS A N 1
ATOM 1886 C CA . LYS A 1 249 ? 19.107 31.698 8.350 1.00 77.44 249 LYS A CA 1
ATOM 1887 C C . LYS A 1 249 ? 19.129 32.156 6.894 1.00 77.44 249 LYS A C 1
ATOM 1889 O O . LYS A 1 249 ? 18.739 31.416 5.998 1.00 77.44 249 LYS A O 1
ATOM 1894 N N . ARG A 1 250 ? 19.596 33.384 6.657 1.00 78.31 250 ARG A N 1
ATOM 1895 C CA . ARG A 1 250 ? 19.862 33.868 5.297 1.00 78.31 250 ARG A CA 1
ATOM 1896 C C . ARG A 1 250 ? 21.134 33.209 4.777 1.00 78.31 250 ARG A C 1
ATOM 1898 O O . ARG A 1 250 ? 22.189 33.368 5.393 1.00 78.31 250 ARG A O 1
ATOM 1905 N N . CYS A 1 251 ? 21.020 32.498 3.665 1.00 82.81 251 CYS A N 1
ATOM 1906 C CA . CYS A 1 251 ? 22.144 31.873 2.983 1.00 82.81 251 CYS A CA 1
ATOM 1907 C C . CYS A 1 251 ? 22.695 32.778 1.874 1.00 82.81 251 CYS A C 1
ATOM 1909 O O . CYS A 1 251 ? 22.008 33.685 1.397 1.00 82.81 251 CYS A O 1
ATOM 1911 N N . GLY A 1 252 ? 23.976 32.589 1.548 1.00 80.19 252 GLY A N 1
ATOM 1912 C CA . GLY A 1 252 ? 24.620 33.272 0.426 1.00 80.19 252 GLY A CA 1
ATOM 1913 C C . GLY A 1 252 ? 24.080 32.779 -0.918 1.00 80.19 252 GLY A C 1
ATOM 1914 O O . GLY A 1 252 ? 23.318 31.819 -0.973 1.00 80.19 252 GLY A O 1
ATOM 1915 N N . HIS A 1 253 ? 24.477 33.437 -2.007 1.00 81.31 253 HIS A N 1
ATOM 1916 C CA . HIS A 1 253 ? 24.131 32.989 -3.359 1.00 81.31 253 HIS A CA 1
ATOM 1917 C C . HIS A 1 253 ? 24.654 31.562 -3.605 1.00 81.31 253 HIS A C 1
ATOM 1919 O O . HIS A 1 253 ? 25.797 31.291 -3.244 1.00 81.31 253 HIS A O 1
ATOM 1925 N N . GLY A 1 254 ? 23.832 30.683 -4.191 1.00 73.88 254 GLY A N 1
ATOM 1926 C CA . GLY A 1 254 ? 24.162 29.263 -4.412 1.00 73.88 254 GLY A CA 1
ATOM 1927 C C . GLY A 1 254 ? 23.880 28.336 -3.221 1.00 73.88 254 GLY A C 1
ATOM 1928 O O . GLY A 1 254 ? 24.157 27.149 -3.294 1.00 73.88 254 GLY A O 1
ATOM 1929 N N . PHE A 1 255 ? 23.317 28.849 -2.119 1.00 80.19 255 PHE A N 1
ATOM 1930 C CA . PHE A 1 255 ? 23.011 28.042 -0.937 1.00 80.19 255 PHE A CA 1
ATOM 1931 C C . PHE A 1 255 ? 21.577 28.251 -0.455 1.00 80.19 255 PHE A C 1
ATOM 1933 O O . PHE A 1 255 ? 21.078 29.379 -0.407 1.00 80.19 255 PHE A O 1
ATOM 1940 N N . GLU A 1 256 ? 20.952 27.180 0.018 1.00 81.50 256 GLU A N 1
ATOM 1941 C CA . GLU A 1 256 ? 19.649 27.204 0.673 1.00 81.50 256 GLU A CA 1
ATOM 1942 C C . GLU A 1 256 ? 19.737 26.708 2.125 1.00 81.50 256 GLU A C 1
ATOM 1944 O O . GLU A 1 256 ? 20.642 25.954 2.485 1.00 81.50 256 GLU A O 1
ATOM 1949 N N . PRO A 1 257 ? 18.858 27.164 3.029 1.00 80.75 257 PRO A N 1
ATOM 1950 C CA . PRO A 1 257 ? 18.838 26.642 4.386 1.00 80.75 257 PRO A CA 1
ATOM 1951 C C . PRO A 1 257 ? 18.391 25.173 4.394 1.00 80.75 257 PRO A C 1
ATOM 1953 O O . PRO A 1 257 ? 17.390 24.827 3.771 1.00 80.75 257 PRO A O 1
ATOM 1956 N N . ASN A 1 258 ? 19.087 24.329 5.162 1.00 77.94 258 ASN A N 1
ATOM 1957 C CA . ASN A 1 258 ? 18.690 22.934 5.386 1.00 77.94 258 ASN A CA 1
ATOM 1958 C C . ASN A 1 258 ? 17.291 22.826 6.029 1.00 77.94 258 ASN A C 1
ATOM 1960 O O . ASN A 1 258 ? 16.735 23.824 6.496 1.00 77.94 258 ASN A O 1
ATOM 1964 N N . GLU A 1 259 ? 16.721 21.616 6.104 1.00 73.44 259 GLU A N 1
ATOM 1965 C CA . GLU A 1 259 ? 15.375 21.390 6.669 1.00 73.44 259 GLU A CA 1
ATOM 1966 C C . GLU A 1 259 ? 15.182 22.077 8.034 1.00 73.44 259 GLU A C 1
ATOM 1968 O O . GLU A 1 259 ? 14.208 22.810 8.235 1.00 73.44 259 GLU A O 1
ATOM 1973 N N . ASP A 1 260 ? 16.176 21.973 8.919 1.00 70.62 260 ASP A N 1
ATOM 1974 C CA . ASP A 1 260 ? 16.158 22.582 10.254 1.00 70.62 260 ASP A CA 1
ATOM 1975 C C . ASP A 1 260 ? 16.481 24.091 10.285 1.00 70.62 260 ASP A C 1
ATOM 1977 O O . ASP A 1 260 ? 16.400 24.726 11.339 1.00 70.62 260 ASP A O 1
ATOM 1981 N N . GLY A 1 261 ? 16.864 24.694 9.156 1.00 69.62 261 GLY A N 1
ATOM 1982 C CA . GLY A 1 261 ? 17.214 26.114 9.025 1.00 69.62 261 GLY A CA 1
ATOM 1983 C C . GLY A 1 261 ? 18.471 26.541 9.793 1.00 69.62 261 GLY A C 1
ATOM 1984 O O . GLY A 1 261 ? 18.677 27.729 10.044 1.00 69.62 261 GLY A O 1
ATOM 1985 N N . THR A 1 262 ? 19.303 25.590 10.216 1.00 75.81 262 THR A N 1
ATOM 1986 C CA . THR A 1 262 ? 20.501 25.802 11.046 1.00 75.81 262 THR A CA 1
ATOM 1987 C C . THR A 1 262 ? 21.779 25.930 10.217 1.00 75.81 262 THR A C 1
ATOM 1989 O O . THR A 1 262 ? 22.720 26.635 10.610 1.00 75.81 262 THR A O 1
ATOM 1992 N N . ALA A 1 263 ? 21.814 25.309 9.042 1.00 78.69 263 ALA A N 1
ATOM 1993 C CA . ALA A 1 263 ? 22.939 25.296 8.119 1.00 78.69 263 ALA A CA 1
ATOM 1994 C C . ALA A 1 263 ? 22.504 25.779 6.734 1.00 78.69 263 ALA A C 1
ATOM 1996 O O . ALA A 1 263 ? 21.329 25.721 6.395 1.00 78.69 263 ALA A O 1
ATOM 1997 N N . CYS A 1 264 ? 23.465 26.284 5.967 1.00 83.69 264 CYS A N 1
ATOM 1998 C CA . CYS A 1 264 ? 23.273 26.551 4.549 1.00 83.69 264 CYS A CA 1
ATOM 1999 C C . CYS A 1 264 ? 23.885 25.371 3.810 1.00 83.69 264 CYS A C 1
ATOM 2001 O O . CYS A 1 264 ? 25.042 25.039 4.072 1.00 83.69 264 CYS A O 1
ATOM 2003 N N . VAL A 1 265 ? 23.086 24.720 2.984 1.00 85.00 265 VAL A N 1
ATOM 2004 C CA . VAL A 1 265 ? 23.496 23.627 2.113 1.00 85.00 265 VAL A CA 1
ATOM 2005 C C . VAL A 1 265 ? 23.571 24.154 0.691 1.00 85.00 265 VAL A C 1
ATOM 2007 O O . VAL A 1 265 ? 22.849 25.083 0.331 1.00 85.00 265 VAL A O 1
ATOM 2010 N N . ASP A 1 266 ? 24.526 23.627 -0.061 1.00 81.56 266 ASP A N 1
ATOM 2011 C CA . ASP A 1 266 ? 24.717 23.947 -1.472 1.00 81.56 266 ASP A CA 1
ATOM 2012 C C . ASP A 1 266 ? 23.460 23.546 -2.252 1.00 81.56 266 ASP A C 1
ATOM 2014 O O . ASP A 1 266 ? 22.908 22.469 -2.005 1.00 81.56 266 ASP A O 1
ATOM 2018 N N . ILE A 1 267 ? 22.971 24.423 -3.128 1.00 79.94 267 ILE A N 1
ATOM 2019 C CA . ILE A 1 267 ? 21.847 24.093 -4.008 1.00 79.94 267 ILE A CA 1
ATOM 2020 C C . ILE A 1 267 ? 22.386 23.113 -5.050 1.00 79.94 267 ILE A C 1
ATOM 2022 O O . ILE A 1 267 ? 23.374 23.411 -5.697 1.00 79.94 267 ILE A O 1
ATOM 2026 N N . ASP A 1 268 ? 21.763 21.949 -5.231 1.00 74.88 268 ASP A N 1
ATOM 2027 C CA . ASP A 1 268 ? 22.198 21.010 -6.273 1.00 74.88 268 ASP A CA 1
ATOM 2028 C C . ASP A 1 268 ? 21.618 21.417 -7.634 1.00 74.88 268 ASP A C 1
ATOM 2030 O O . ASP A 1 268 ? 20.579 20.906 -8.060 1.00 74.88 268 ASP A O 1
ATOM 2034 N N . GLU A 1 269 ? 22.259 22.357 -8.331 1.00 76.00 269 GLU A N 1
ATOM 2035 C CA . GLU A 1 269 ? 21.795 22.802 -9.648 1.00 76.00 269 GLU A CA 1
ATOM 2036 C C . GLU A 1 269 ? 21.921 21.710 -10.727 1.00 76.00 269 GLU A C 1
ATOM 2038 O O . GLU A 1 269 ? 21.179 21.732 -11.714 1.00 76.00 269 GLU A O 1
ATOM 2043 N N . CYS A 1 270 ? 22.787 20.707 -10.529 1.00 71.25 270 CYS A N 1
ATOM 2044 C CA . CYS A 1 270 ? 22.927 19.563 -11.435 1.00 71.25 270 CYS A CA 1
ATOM 2045 C C . CYS A 1 270 ? 21.728 18.599 -11.386 1.00 71.25 270 CYS A C 1
ATOM 2047 O O . CYS A 1 270 ? 21.471 17.881 -12.359 1.00 71.25 270 CYS A O 1
ATOM 2049 N N . SER A 1 271 ? 20.960 18.590 -10.293 1.00 68.06 271 SER A N 1
ATOM 2050 C CA . SER A 1 271 ? 19.760 17.753 -10.152 1.00 68.06 271 SER A CA 1
ATOM 2051 C C . SER A 1 271 ? 18.616 18.130 -11.114 1.00 68.06 271 SER A C 1
ATOM 2053 O O . SER A 1 271 ? 17.688 17.342 -11.308 1.00 68.06 271 SER A O 1
ATOM 2055 N N . LEU A 1 272 ? 18.715 19.283 -11.794 1.00 61.06 272 LEU A N 1
ATOM 2056 C CA . LEU A 1 272 ? 17.770 19.761 -12.813 1.00 61.06 272 LEU A CA 1
ATOM 2057 C C . LEU A 1 272 ? 17.954 19.127 -14.208 1.00 61.06 272 LEU A C 1
ATOM 2059 O O . LEU A 1 272 ? 17.168 19.412 -15.111 1.00 61.06 272 LEU A O 1
ATOM 2063 N N . GLY A 1 273 ? 18.932 18.233 -14.393 1.00 53.62 273 GLY A N 1
ATOM 2064 C CA . GLY A 1 273 ? 19.028 17.395 -15.595 1.00 53.62 273 GLY A CA 1
ATOM 2065 C C . GLY A 1 273 ? 19.751 18.025 -16.791 1.00 53.62 273 GLY A C 1
ATOM 2066 O O . GLY A 1 273 ? 19.371 17.768 -17.932 1.00 53.62 273 GLY A O 1
ATOM 2067 N N . LEU A 1 274 ? 20.801 18.817 -16.554 1.00 54.88 274 LEU A N 1
ATOM 2068 C CA . LEU A 1 274 ? 21.708 19.290 -17.610 1.00 54.88 274 LEU A CA 1
ATOM 2069 C C . LEU A 1 274 ? 22.853 18.284 -17.841 1.00 54.88 274 LEU A C 1
ATOM 2071 O O . LEU A 1 274 ? 23.371 17.680 -16.899 1.00 54.88 274 LEU A O 1
ATOM 2075 N N . SER A 1 275 ? 23.241 18.081 -19.103 1.00 62.62 275 SER A N 1
ATOM 2076 C CA . SER A 1 275 ? 24.316 17.158 -19.502 1.00 62.62 275 SER A CA 1
ATOM 2077 C C . SER A 1 275 ? 25.680 17.567 -18.923 1.00 62.62 275 SER A C 1
ATOM 2079 O O . SER A 1 275 ? 26.022 18.745 -18.958 1.00 62.62 275 SER A O 1
ATOM 2081 N N . GLU A 1 276 ? 26.419 16.579 -18.395 1.00 65.56 276 GLU A N 1
ATOM 2082 C CA . GLU A 1 276 ? 27.752 16.673 -17.757 1.00 65.56 276 GLU A CA 1
ATOM 2083 C C . GLU A 1 276 ? 27.962 17.913 -16.858 1.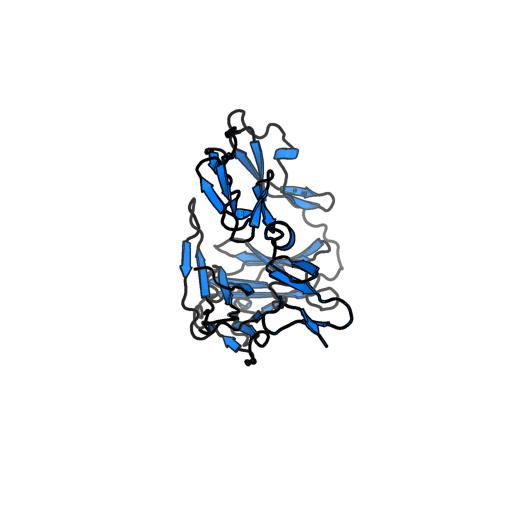00 65.56 276 GLU A C 1
ATOM 2085 O O . GLU A 1 276 ? 28.838 18.756 -17.055 1.00 65.56 276 GLU A O 1
ATOM 2090 N N . CYS A 1 277 ? 27.123 18.016 -15.826 1.00 67.12 277 CYS A N 1
ATOM 2091 C CA . CYS A 1 277 ? 27.230 19.023 -14.776 1.00 67.12 277 CYS A CA 1
ATOM 2092 C C . CYS A 1 277 ? 28.182 18.571 -13.650 1.00 67.12 277 CYS A C 1
ATOM 2094 O O . CYS A 1 277 ? 28.147 17.419 -13.211 1.00 67.12 277 CYS A O 1
ATOM 2096 N N . SER A 1 278 ? 29.037 19.480 -13.177 1.00 73.25 278 SER A N 1
ATOM 2097 C CA . SER A 1 278 ? 29.921 19.279 -12.027 1.00 73.25 278 SER A CA 1
ATOM 2098 C C . SER A 1 278 ? 29.644 20.328 -10.948 1.00 73.25 278 SER A C 1
ATOM 2100 O O . SER A 1 278 ? 29.758 21.532 -11.192 1.00 73.25 278 SER A O 1
ATOM 2102 N N . GLN A 1 279 ? 29.277 19.859 -9.752 1.00 68.62 279 GLN A N 1
ATOM 2103 C CA . GLN A 1 279 ? 29.043 20.722 -8.594 1.00 68.62 279 GLN A CA 1
ATOM 2104 C C . GLN A 1 279 ? 30.360 21.299 -8.064 1.00 68.62 279 GLN A C 1
ATOM 2106 O O . GLN A 1 279 ? 31.382 20.610 -7.983 1.00 68.62 279 GLN A O 1
ATOM 2111 N N . SER A 1 280 ? 30.314 22.557 -7.646 1.00 72.38 280 SER A N 1
ATOM 2112 C CA . SER A 1 280 ? 31.348 23.224 -6.859 1.00 72.38 280 SER A CA 1
ATOM 2113 C C . SER A 1 280 ? 30.695 23.952 -5.682 1.00 72.38 280 SER A C 1
ATOM 2115 O O . SER A 1 280 ? 29.508 24.232 -5.695 1.00 72.38 280 SER A O 1
ATOM 2117 N N . GLU A 1 281 ? 31.439 24.235 -4.618 1.00 75.94 281 GLU A N 1
ATOM 2118 C CA . GLU A 1 281 ? 30.843 24.840 -3.421 1.00 75.94 281 GLU A CA 1
ATOM 2119 C C . GLU A 1 281 ? 30.333 26.269 -3.728 1.00 75.94 281 GLU A C 1
ATOM 2121 O O . GLU A 1 281 ? 31.126 27.189 -3.947 1.00 75.94 281 GLU A O 1
ATOM 2126 N N . GLY A 1 282 ? 29.011 26.453 -3.761 1.00 69.56 282 GLY A N 1
ATOM 2127 C CA . GLY A 1 282 ? 28.298 27.696 -4.063 1.00 69.56 282 GLY A CA 1
ATOM 2128 C C . GLY A 1 282 ? 28.078 27.999 -5.548 1.00 69.56 282 GLY A C 1
ATOM 2129 O O . GLY A 1 282 ? 27.718 29.136 -5.873 1.00 69.56 282 GLY A O 1
ATOM 2130 N N . SER A 1 283 ? 28.360 27.055 -6.451 1.00 72.00 283 SER A N 1
ATOM 2131 C CA . SER A 1 283 ? 28.235 27.228 -7.907 1.00 72.00 283 SER A CA 1
ATOM 2132 C C . SER A 1 283 ? 28.279 25.883 -8.635 1.00 72.00 283 SER A C 1
ATOM 2134 O O . SER A 1 283 ? 28.906 24.940 -8.178 1.00 72.00 283 SER A O 1
ATOM 2136 N N . PHE A 1 284 ? 27.792 25.814 -9.865 1.00 72.19 284 PHE A N 1
ATOM 2137 C CA . PHE A 1 284 ? 27.950 24.639 -10.725 1.00 72.19 284 PHE A CA 1
ATOM 2138 C C . PHE A 1 284 ? 28.742 24.990 -11.988 1.00 72.19 284 PHE A C 1
ATOM 2140 O O . PHE A 1 284 ? 28.849 26.162 -12.364 1.00 72.19 284 PHE A O 1
ATOM 2147 N N . SER A 1 285 ? 29.322 23.989 -12.652 1.00 66.94 285 SER A N 1
ATOM 2148 C CA . SER A 1 285 ? 29.850 24.147 -14.008 1.00 66.94 285 SER A CA 1
ATOM 2149 C C . SER A 1 285 ? 29.344 23.037 -14.923 1.00 66.94 285 SER A C 1
ATOM 2151 O O . SER A 1 285 ? 29.469 21.853 -14.611 1.00 66.94 285 SER A O 1
ATOM 2153 N N . CYS A 1 286 ? 28.748 23.428 -16.049 1.00 66.56 286 CYS A N 1
ATOM 2154 C CA . CYS A 1 286 ? 28.273 22.507 -17.077 1.00 66.56 286 CYS A CA 1
ATOM 2155 C C . CYS A 1 286 ? 29.318 22.379 -18.181 1.00 66.56 286 CYS A C 1
ATOM 2157 O O . CYS A 1 286 ? 29.788 23.386 -18.719 1.00 66.56 286 CYS A O 1
ATOM 2159 N N . GLN A 1 287 ? 29.652 21.143 -18.542 1.00 67.06 287 GLN A N 1
ATOM 2160 C CA . GLN A 1 287 ? 30.419 20.844 -19.739 1.00 67.06 287 GLN A CA 1
ATOM 2161 C C . GLN A 1 287 ? 29.492 20.206 -20.771 1.00 67.06 287 GLN A C 1
ATOM 2163 O O . GLN A 1 287 ? 28.828 19.208 -20.510 1.00 67.06 287 GLN A O 1
ATOM 2168 N N . CYS A 1 288 ? 29.435 20.803 -21.957 1.00 67.62 288 CYS A N 1
ATOM 2169 C CA . CYS A 1 288 ? 28.647 20.251 -23.044 1.00 67.62 288 CYS A CA 1
ATOM 2170 C C . CYS A 1 288 ? 29.390 19.099 -23.718 1.00 67.62 288 CYS A C 1
ATOM 2172 O O . CYS A 1 288 ? 30.610 19.155 -23.906 1.00 67.62 288 CYS A O 1
ATOM 2174 N N . ASN A 1 289 ? 28.639 18.063 -24.097 1.00 63.25 289 ASN A N 1
ATOM 2175 C CA . ASN A 1 289 ? 29.160 16.958 -24.893 1.00 63.25 289 ASN A CA 1
ATOM 2176 C C . ASN A 1 289 ? 29.721 17.472 -26.232 1.00 63.25 289 ASN A C 1
ATOM 2178 O O . ASN A 1 289 ? 29.357 18.544 -26.717 1.00 63.25 289 ASN A O 1
ATOM 2182 N N . SER A 1 290 ? 30.604 16.690 -26.858 1.00 61.94 290 SER A N 1
ATOM 2183 C CA . SER A 1 290 ? 31.102 17.010 -28.206 1.00 61.94 290 SER A CA 1
ATOM 2184 C C . SER A 1 290 ? 29.932 17.143 -29.189 1.00 61.94 290 SER A C 1
ATOM 2186 O O . SER A 1 290 ? 29.101 16.244 -29.238 1.00 61.94 290 SER A O 1
ATOM 2188 N N . GLY A 1 291 ? 29.881 18.242 -29.949 1.00 61.38 291 GLY A N 1
ATOM 2189 C CA . GLY A 1 291 ? 28.733 18.599 -30.800 1.00 61.38 291 GLY A CA 1
ATOM 2190 C C . GLY A 1 291 ? 27.813 19.667 -30.195 1.00 61.38 291 GLY A C 1
ATOM 2191 O O . GLY A 1 291 ? 26.877 20.092 -30.847 1.00 61.38 291 GLY A O 1
ATOM 2192 N N . TYR A 1 292 ? 28.087 20.147 -28.976 1.00 65.81 292 TYR A N 1
ATOM 2193 C CA . TYR A 1 292 ? 27.291 21.178 -28.305 1.00 65.81 292 TYR A CA 1
ATOM 2194 C C . TYR A 1 292 ? 28.180 22.310 -27.762 1.00 65.81 292 TYR A C 1
ATOM 2196 O O . TYR A 1 292 ? 29.290 22.068 -27.281 1.00 65.81 292 TYR A O 1
ATOM 2204 N N . TRP A 1 293 ? 27.696 23.553 -27.800 1.00 65.88 293 TRP A N 1
ATOM 2205 C CA . TRP A 1 293 ? 28.339 24.721 -27.193 1.00 65.88 293 TRP A CA 1
ATOM 2206 C C . TRP A 1 293 ? 27.535 25.224 -25.989 1.00 65.88 293 TRP A C 1
ATOM 2208 O O . TRP A 1 293 ? 26.309 25.124 -25.944 1.00 65.88 293 TRP A O 1
ATOM 2218 N N . LEU A 1 294 ? 28.237 25.760 -24.988 1.00 64.81 294 LEU A N 1
ATOM 2219 C CA . LEU A 1 294 ? 27.610 26.283 -23.775 1.00 64.81 294 LEU A CA 1
ATOM 2220 C C . LEU A 1 294 ? 27.032 27.679 -24.043 1.00 64.81 294 LEU A C 1
ATOM 2222 O O . LEU A 1 294 ? 27.778 28.625 -24.315 1.00 64.81 294 LEU A O 1
ATOM 2226 N N . SER A 1 295 ? 25.711 27.806 -23.954 1.00 63.81 295 SER A N 1
ATOM 2227 C CA . SER A 1 295 ? 24.999 29.069 -24.122 1.00 63.81 295 SER A CA 1
ATOM 2228 C C . SER A 1 295 ? 25.270 30.042 -22.969 1.00 63.81 295 SER A C 1
ATOM 2230 O O . SER A 1 295 ? 25.730 29.669 -21.889 1.00 63.81 295 SER A O 1
ATOM 2232 N N . SER A 1 296 ? 24.927 31.320 -23.159 1.00 61.72 296 SER A N 1
ATOM 2233 C CA . SER A 1 296 ? 24.999 32.325 -22.089 1.00 61.72 296 SER A CA 1
ATOM 2234 C C . SER A 1 296 ? 24.030 32.066 -20.925 1.00 61.72 296 SER A C 1
ATOM 2236 O O . SER A 1 296 ? 24.204 32.674 -19.869 1.00 61.72 296 SER A O 1
ATOM 2238 N N . SER A 1 297 ? 23.035 31.185 -21.100 1.00 60.03 297 SER A N 1
ATOM 2239 C CA . SER A 1 297 ? 22.133 30.700 -20.044 1.00 60.03 297 SER A CA 1
ATOM 2240 C C . SER A 1 297 ? 22.661 29.462 -19.307 1.00 60.03 297 SER A C 1
ATOM 2242 O O . SER A 1 297 ? 22.033 29.042 -18.340 1.00 60.03 297 SER A O 1
ATOM 2244 N N . GLY A 1 298 ? 23.809 28.899 -19.709 1.00 63.09 298 GLY A N 1
ATOM 2245 C CA . GLY A 1 298 ? 24.356 27.667 -19.128 1.00 63.09 298 GLY A CA 1
ATOM 2246 C C . GLY A 1 298 ? 23.735 26.384 -19.691 1.00 63.09 298 GLY A C 1
ATOM 2247 O O . GLY A 1 298 ? 23.925 25.311 -19.126 1.00 63.09 298 GLY A O 1
ATOM 2248 N N . GLU A 1 299 ? 23.006 26.484 -20.803 1.00 63.25 299 GLU A N 1
ATOM 2249 C CA . GLU A 1 299 ? 22.394 25.352 -21.499 1.00 63.25 299 GLU A CA 1
ATOM 2250 C C . GLU A 1 299 ? 23.295 24.893 -22.649 1.00 63.25 299 GLU A C 1
ATOM 2252 O O . GLU A 1 299 ? 23.933 25.705 -23.322 1.00 63.25 299 GLU A O 1
ATOM 2257 N N . CYS A 1 300 ? 23.340 23.589 -22.906 1.00 67.19 300 CYS A N 1
ATOM 2258 C CA . CYS A 1 300 ? 24.071 23.054 -24.047 1.00 67.19 300 CYS A CA 1
ATOM 2259 C C . CYS A 1 300 ? 23.220 23.170 -25.307 1.00 67.19 300 CYS A C 1
ATOM 2261 O O . CYS A 1 300 ? 22.221 22.469 -25.459 1.00 67.19 300 CYS A O 1
ATOM 2263 N N . ALA A 1 301 ? 23.619 24.070 -26.200 1.00 67.44 301 ALA A N 1
ATOM 2264 C CA . ALA A 1 301 ? 23.004 24.245 -27.504 1.00 67.44 301 ALA A CA 1
ATOM 2265 C C . ALA A 1 301 ? 23.774 23.436 -28.550 1.00 67.44 301 ALA A C 1
ATOM 2267 O O . ALA A 1 301 ? 25.003 23.415 -28.541 1.00 67.44 301 ALA A O 1
ATOM 2268 N N . ASP A 1 302 ? 23.042 22.763 -29.430 1.00 64.12 302 ASP A N 1
ATOM 2269 C CA . ASP A 1 302 ? 23.606 21.967 -30.521 1.00 64.12 302 ASP A CA 1
ATOM 2270 C C . ASP A 1 302 ? 24.459 22.854 -31.448 1.00 64.12 302 ASP A C 1
ATOM 2272 O O . ASP A 1 302 ? 24.107 24.008 -31.735 1.00 64.12 302 ASP A O 1
ATOM 2276 N N . VAL A 1 303 ? 25.624 22.355 -31.852 1.00 68.94 303 VAL A N 1
ATOM 2277 C CA . VAL A 1 303 ? 26.496 23.000 -32.833 1.00 68.94 303 VAL A CA 1
ATOM 2278 C C . VAL A 1 303 ? 25.979 22.622 -34.208 1.00 68.94 303 VAL A C 1
ATOM 2280 O O . VAL A 1 303 ? 26.084 21.473 -34.604 1.00 68.94 303 VAL A O 1
ATOM 2283 N N . ASP A 1 304 ? 25.493 23.596 -34.973 1.00 65.62 304 ASP A N 1
ATOM 2284 C CA . ASP A 1 304 ? 25.090 23.339 -36.354 1.00 65.62 304 ASP A CA 1
ATOM 2285 C C . ASP A 1 304 ? 26.333 23.129 -37.241 1.00 65.62 304 ASP A C 1
ATOM 2287 O O . ASP A 1 304 ? 26.896 24.075 -37.812 1.00 65.62 304 ASP A O 1
ATOM 2291 N N 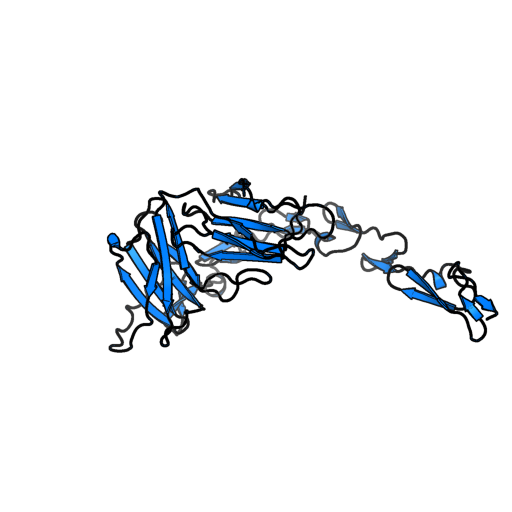. GLU A 1 305 ? 26.784 21.877 -37.371 1.00 67.31 305 GLU A N 1
ATOM 2292 C CA . GLU A 1 305 ? 28.001 21.546 -38.115 1.00 67.31 305 GLU A CA 1
ATOM 2293 C C . GLU A 1 305 ? 27.878 21.871 -39.610 1.00 67.31 305 GLU A C 1
ATOM 2295 O O . GLU A 1 305 ? 28.896 22.049 -40.288 1.00 67.31 305 GLU A O 1
ATOM 2300 N N . CYS A 1 306 ? 26.649 22.018 -40.128 1.00 63.97 306 CYS A N 1
ATOM 2301 C CA . CYS A 1 306 ? 26.390 22.455 -41.500 1.00 63.97 306 CYS A CA 1
ATOM 2302 C C . CYS A 1 306 ? 26.757 23.932 -41.732 1.00 63.97 306 CYS A C 1
ATOM 2304 O O . CYS A 1 306 ? 27.051 24.303 -42.872 1.00 63.97 306 CYS A O 1
ATOM 2306 N N . GLN A 1 307 ? 26.753 24.772 -40.689 1.00 61.97 307 GLN A N 1
ATOM 2307 C CA . GLN A 1 307 ? 27.150 26.183 -40.786 1.00 61.97 307 GLN A CA 1
ATOM 2308 C C . GLN A 1 307 ? 28.591 26.442 -40.349 1.00 61.97 307 GLN A C 1
ATOM 2310 O O . GLN A 1 307 ? 29.247 27.312 -40.926 1.00 61.97 307 GLN A O 1
ATOM 2315 N N . GLU A 1 308 ? 29.105 25.694 -39.372 1.00 64.06 308 GLU A N 1
ATOM 2316 C CA . GLU A 1 308 ? 30.463 25.910 -38.858 1.00 64.06 308 GLU A CA 1
ATOM 2317 C C . GLU A 1 308 ? 31.562 25.246 -39.703 1.00 64.06 308 GLU A C 1
ATOM 2319 O O . GLU A 1 308 ? 32.676 25.773 -39.780 1.00 64.06 308 GLU A O 1
ATOM 2324 N N . GLN A 1 309 ? 31.282 24.126 -40.382 1.00 60.75 309 GLN A N 1
ATOM 2325 C CA . GLN A 1 309 ? 32.303 23.358 -41.096 1.00 60.75 309 GLN A CA 1
ATOM 2326 C C . GLN A 1 309 ? 32.016 23.290 -42.608 1.00 60.75 309 GLN A C 1
ATOM 2328 O O . GLN A 1 309 ? 31.188 22.527 -43.101 1.00 60.75 309 GLN A O 1
ATOM 2333 N N . SER A 1 310 ? 32.750 24.094 -43.388 1.00 54.34 310 SER A N 1
ATOM 2334 C CA . SER A 1 310 ? 32.667 24.066 -44.857 1.00 54.34 310 SER A CA 1
ATOM 2335 C C . SER A 1 310 ? 33.059 22.684 -45.405 1.00 54.34 310 SER A C 1
ATOM 2337 O O . SER A 1 310 ? 34.214 22.279 -45.286 1.00 54.34 310 SER A O 1
ATOM 2339 N N . GLY A 1 311 ? 32.107 21.980 -46.032 1.00 62.72 311 GLY A N 1
ATOM 2340 C CA . GLY A 1 311 ? 32.328 20.684 -46.696 1.00 62.72 311 GLY A CA 1
ATOM 2341 C C . GLY A 1 311 ? 31.684 19.457 -46.034 1.00 62.72 311 GLY A C 1
ATOM 2342 O O . GLY A 1 311 ? 32.000 18.338 -46.435 1.00 62.72 311 GLY A O 1
ATOM 2343 N N . VAL A 1 312 ? 30.797 19.625 -45.043 1.00 69.69 312 VAL A N 1
ATOM 2344 C CA . VAL A 1 312 ? 30.081 18.502 -44.395 1.00 69.69 312 VAL A CA 1
ATOM 2345 C C . VAL A 1 312 ? 29.066 17.828 -45.330 1.00 69.69 312 VAL A C 1
ATOM 2347 O O . VAL A 1 312 ? 28.990 16.600 -45.342 1.00 69.69 312 VAL A O 1
ATOM 2350 N N . CYS A 1 313 ? 28.356 18.601 -46.157 1.00 71.00 313 CYS A N 1
ATOM 2351 C CA . CYS A 1 313 ? 27.456 18.111 -47.205 1.00 71.00 313 CYS A CA 1
ATOM 2352 C C . CYS A 1 313 ? 27.857 18.705 -48.561 1.00 71.00 313 CYS A C 1
ATOM 2354 O O . CYS A 1 313 ? 28.161 19.894 -48.639 1.00 71.00 313 CYS A O 1
ATOM 2356 N N . GLU A 1 314 ? 27.832 17.910 -49.638 1.00 75.31 314 GLU A N 1
ATOM 2357 C CA . GLU A 1 314 ? 28.203 18.398 -50.978 1.00 75.31 314 GLU A CA 1
ATOM 2358 C C . GLU A 1 314 ? 27.222 19.447 -51.524 1.00 75.31 314 GLU A C 1
ATOM 2360 O O . GLU A 1 314 ? 27.629 20.353 -52.249 1.00 75.31 314 GLU A O 1
ATOM 2365 N N . GLN A 1 315 ? 25.933 19.334 -51.184 1.00 77.31 315 GLN A N 1
ATOM 2366 C CA . GLN A 1 315 ? 24.888 20.214 -51.713 1.00 77.31 315 GLN A CA 1
ATOM 2367 C C . GLN A 1 315 ? 24.105 20.926 -50.608 1.00 77.31 315 GLN A C 1
ATOM 2369 O O . GLN A 1 315 ? 24.306 22.117 -50.390 1.00 77.31 315 GLN A O 1
ATOM 2374 N N . ALA A 1 316 ? 23.199 20.228 -49.925 1.00 73.56 316 ALA A N 1
ATOM 2375 C CA . ALA A 1 316 ? 22.397 20.794 -48.844 1.00 73.56 316 ALA A CA 1
ATOM 2376 C C . ALA A 1 316 ? 22.420 19.870 -47.626 1.00 73.56 316 ALA A C 1
ATOM 2378 O O . ALA A 1 316 ? 22.618 18.667 -47.773 1.00 73.56 316 ALA A O 1
ATOM 2379 N N . GLY A 1 317 ? 22.203 20.416 -46.433 1.00 73.19 317 GLY A N 1
ATOM 2380 C CA . GLY A 1 317 ? 22.120 19.648 -45.195 1.00 73.19 317 GLY A CA 1
ATOM 2381 C C . GLY A 1 317 ? 21.282 20.359 -44.141 1.00 73.19 317 GLY A C 1
ATOM 2382 O O . GLY A 1 317 ? 21.025 21.556 -44.263 1.00 73.19 317 GLY A O 1
ATOM 2383 N N . HIS A 1 318 ? 20.826 19.605 -43.148 1.00 72.56 318 HIS A N 1
ATOM 2384 C CA . HIS A 1 318 ? 20.227 20.126 -41.920 1.00 72.56 318 HIS A CA 1
ATOM 2385 C C . HIS A 1 318 ? 20.688 19.279 -40.735 1.00 72.56 318 HIS A C 1
ATOM 2387 O O . HIS A 1 318 ? 20.967 18.090 -40.915 1.00 72.56 318 HIS A O 1
ATOM 2393 N N . SER A 1 319 ? 20.767 19.897 -39.564 1.00 59.22 319 SER A N 1
ATOM 2394 C CA . SER A 1 319 ? 21.214 19.270 -38.320 1.00 59.22 319 SER A CA 1
ATOM 2395 C C . SER A 1 319 ? 20.001 19.024 -37.411 1.00 59.22 319 SER A C 1
ATOM 2397 O O . SER A 1 319 ? 19.125 19.884 -37.308 1.00 59.22 319 SER A O 1
ATOM 2399 N N . ASP A 1 320 ? 19.936 17.836 -36.811 1.00 61.06 320 ASP A N 1
ATOM 2400 C CA . ASP A 1 320 ? 18.989 17.418 -35.770 1.00 61.06 320 ASP A CA 1
ATOM 2401 C C . ASP A 1 320 ? 19.778 17.116 -34.476 1.00 61.06 320 ASP A C 1
ATOM 2403 O O . ASP A 1 320 ? 20.988 16.930 -34.537 1.00 61.06 320 ASP A O 1
ATOM 2407 N N . HIS A 1 321 ? 19.087 16.994 -33.329 1.00 55.81 321 HIS A N 1
ATOM 2408 C CA . HIS A 1 321 ? 19.589 16.872 -31.935 1.00 55.81 321 HIS A CA 1
ATOM 2409 C C . HIS A 1 321 ? 20.619 15.753 -31.590 1.00 55.81 321 HIS A C 1
ATOM 2411 O O . HIS A 1 321 ? 20.761 15.394 -30.423 1.00 55.81 321 HIS A O 1
ATOM 2417 N N . ASP A 1 322 ? 21.313 15.165 -32.562 1.00 53.66 322 ASP A N 1
ATOM 2418 C CA . ASP A 1 322 ? 22.488 14.292 -32.384 1.00 53.66 322 ASP A CA 1
ATOM 2419 C C . ASP A 1 322 ? 23.161 13.935 -33.742 1.00 53.66 322 ASP A C 1
ATOM 2421 O O . ASP A 1 322 ? 23.926 12.967 -33.840 1.00 53.66 322 ASP A O 1
ATOM 2425 N N . SER A 1 323 ? 22.792 14.597 -34.856 1.00 64.69 323 SER A N 1
ATOM 2426 C CA . SER A 1 323 ? 23.204 14.181 -36.208 1.00 64.69 323 SER A CA 1
ATOM 2427 C C . SER A 1 323 ? 22.968 15.234 -37.296 1.00 64.69 323 SER A C 1
ATOM 2429 O O . SER A 1 323 ? 22.011 15.994 -37.238 1.00 64.69 323 SER A O 1
ATOM 2431 N N . PHE A 1 324 ? 23.753 15.186 -38.376 1.00 67.81 324 PHE A N 1
ATOM 2432 C CA . PHE A 1 324 ? 23.519 15.971 -39.593 1.00 67.81 324 PHE A CA 1
ATOM 2433 C C . PHE A 1 324 ? 23.018 15.082 -40.743 1.00 67.81 324 PHE A C 1
ATOM 2435 O O . PHE A 1 324 ? 23.452 13.942 -40.940 1.00 67.81 324 PHE A O 1
ATOM 2442 N N . HIS A 1 325 ? 22.122 15.628 -41.558 1.00 74.06 325 HIS A N 1
ATOM 2443 C CA . HIS A 1 325 ? 21.481 14.946 -42.675 1.00 74.06 325 HIS A CA 1
ATOM 2444 C C . HIS A 1 325 ? 21.651 15.743 -43.969 1.00 74.06 325 HIS A C 1
ATOM 2446 O O . HIS A 1 325 ? 21.054 16.810 -44.133 1.00 74.06 325 HIS A O 1
ATOM 2452 N N . CYS A 1 326 ? 22.422 15.189 -44.910 1.00 78.75 326 CYS A N 1
ATOM 2453 C CA . CYS A 1 326 ? 22.646 15.779 -46.227 1.00 78.75 326 CYS A CA 1
ATOM 2454 C C . CYS A 1 326 ? 21.549 15.396 -47.235 1.00 78.75 326 CYS A C 1
ATOM 2456 O O . CYS A 1 326 ? 21.130 14.241 -47.319 1.00 78.75 326 CYS A O 1
ATOM 2458 N N . HIS A 1 327 ? 21.139 16.366 -48.051 1.00 79.56 327 HIS A N 1
ATOM 2459 C CA . HIS A 1 327 ? 20.146 16.236 -49.114 1.00 79.56 327 HIS A CA 1
ATOM 2460 C C . HIS A 1 327 ? 20.751 16.575 -50.474 1.00 79.56 327 HIS A C 1
ATOM 2462 O O . HIS A 1 327 ? 21.486 17.555 -50.620 1.00 79.56 327 HIS A O 1
ATOM 2468 N N . CYS A 1 328 ? 20.375 15.790 -51.483 1.00 81.69 328 CYS A N 1
ATOM 2469 C CA . CYS A 1 328 ? 20.760 16.014 -52.871 1.00 81.69 328 CYS A CA 1
ATOM 2470 C C . CYS A 1 328 ? 19.623 16.669 -53.662 1.00 81.69 328 CYS A C 1
ATOM 2472 O O . CYS A 1 328 ? 18.443 16.382 -53.457 1.00 81.69 328 CYS A O 1
ATOM 2474 N N . GLN A 1 329 ? 19.982 17.545 -54.592 1.00 82.38 329 GLN A N 1
ATOM 2475 C CA . GLN A 1 329 ? 19.074 18.171 -55.543 1.00 82.38 329 GLN A CA 1
ATOM 2476 C C . GLN A 1 329 ? 18.549 17.151 -56.568 1.00 82.38 329 GLN A C 1
ATOM 2478 O O . GLN A 1 329 ? 19.111 16.071 -56.761 1.00 82.38 329 GLN A O 1
ATOM 2483 N N . ALA A 1 330 ? 17.458 17.504 -57.251 1.00 79.75 330 ALA A N 1
ATOM 2484 C CA . ALA A 1 330 ? 16.809 16.631 -58.225 1.00 79.75 330 ALA A CA 1
ATOM 2485 C C . ALA A 1 330 ? 17.782 16.168 -59.331 1.00 79.75 330 ALA A C 1
ATOM 2487 O O . ALA A 1 330 ? 18.442 16.988 -59.967 1.00 79.75 330 ALA A O 1
ATOM 2488 N N . GLY A 1 331 ? 17.837 14.853 -59.570 1.00 79.25 331 GLY A N 1
ATOM 2489 C CA . GLY A 1 331 ? 18.775 14.218 -60.510 1.00 79.25 331 GLY A CA 1
ATOM 2490 C C . GLY A 1 331 ? 20.020 13.601 -59.860 1.00 79.25 331 GLY A C 1
ATOM 2491 O O . GLY A 1 331 ? 20.870 13.072 -60.569 1.00 79.25 331 GLY A O 1
ATOM 2492 N N . TYR A 1 332 ? 20.125 13.641 -58.529 1.00 81.88 332 TYR A N 1
ATOM 2493 C CA . TYR A 1 332 ? 21.222 13.052 -57.762 1.00 81.88 332 TYR A CA 1
ATOM 2494 C C . TYR A 1 332 ? 20.687 12.185 -56.612 1.00 81.88 332 TYR A C 1
ATOM 2496 O O . TYR A 1 332 ? 19.599 12.419 -56.086 1.00 81.88 332 TYR A O 1
ATOM 2504 N N . SER A 1 333 ? 21.465 11.183 -56.214 1.00 82.06 333 SER A N 1
ATOM 2505 C CA . SER A 1 333 ? 21.206 10.261 -55.109 1.00 82.06 333 SER A CA 1
ATOM 2506 C C . SER A 1 333 ? 22.350 10.312 -54.098 1.00 82.06 333 SER A C 1
ATOM 2508 O O . SER A 1 333 ? 23.510 10.511 -54.461 1.00 82.06 333 SER A O 1
ATOM 2510 N N . LEU A 1 334 ? 22.021 10.167 -52.814 1.00 83.31 334 LEU A N 1
ATOM 2511 C CA . LEU A 1 334 ? 23.002 10.268 -51.739 1.00 83.31 334 LEU A CA 1
ATOM 2512 C C . LEU A 1 334 ? 23.931 9.041 -51.745 1.00 83.31 334 LEU A C 1
ATOM 2514 O O . LEU A 1 334 ? 23.472 7.898 -51.706 1.00 83.31 334 LEU A O 1
ATOM 2518 N N . GLY A 1 335 ? 25.236 9.292 -51.805 1.00 79.81 335 GLY A N 1
ATOM 2519 C CA . GLY A 1 335 ? 26.289 8.285 -51.796 1.00 79.81 335 GLY A CA 1
ATOM 2520 C C . GLY A 1 335 ? 26.381 7.522 -50.472 1.00 79.81 335 GLY A C 1
ATOM 2521 O O . GLY A 1 335 ? 25.788 7.888 -49.458 1.00 79.81 335 GLY A O 1
ATOM 2522 N N . ALA A 1 336 ? 27.158 6.435 -50.470 1.00 80.19 336 ALA A N 1
ATOM 2523 C CA . ALA A 1 336 ? 27.300 5.550 -49.307 1.00 80.19 336 ALA A CA 1
ATOM 2524 C C . ALA A 1 336 ? 27.937 6.229 -48.076 1.00 80.19 336 ALA A C 1
ATOM 2526 O O . ALA A 1 336 ? 27.737 5.776 -46.950 1.00 80.19 336 ALA A O 1
ATOM 2527 N N . ASP A 1 337 ? 28.678 7.319 -48.282 1.00 77.62 337 ASP A N 1
ATOM 2528 C CA . ASP A 1 337 ? 29.245 8.158 -47.221 1.00 77.62 337 ASP A CA 1
ATOM 2529 C C . ASP A 1 337 ? 28.223 9.102 -46.569 1.00 77.62 337 ASP A C 1
ATOM 2531 O O . ASP A 1 337 ? 28.548 9.759 -45.581 1.00 77.62 337 ASP A O 1
ATOM 2535 N N . ARG A 1 338 ? 26.988 9.143 -47.091 1.00 75.19 338 ARG A N 1
ATOM 2536 C CA . ARG A 1 338 ? 25.888 10.017 -46.661 1.00 75.19 338 ARG A CA 1
ATOM 2537 C C . ARG A 1 338 ? 26.207 11.517 -46.731 1.00 75.19 338 ARG A C 1
ATOM 2539 O O . ARG A 1 338 ? 25.509 12.307 -46.103 1.00 75.19 338 ARG A O 1
ATOM 2546 N N . LYS A 1 339 ? 27.216 11.910 -47.518 1.00 78.56 339 LYS A N 1
ATOM 2547 C CA . LYS A 1 339 ? 27.673 13.304 -47.679 1.00 78.56 339 LYS A CA 1
ATOM 2548 C C . LYS A 1 339 ? 27.744 13.758 -49.136 1.00 78.56 339 LYS A C 1
ATOM 2550 O O . LYS A 1 339 ? 27.514 14.936 -49.413 1.00 78.56 339 LYS A O 1
ATOM 2555 N N . THR A 1 340 ? 28.046 12.839 -50.051 1.00 81.50 340 THR A N 1
ATOM 2556 C CA . THR A 1 340 ? 28.261 13.105 -51.480 1.00 81.50 340 THR A CA 1
ATOM 2557 C C . THR A 1 340 ? 27.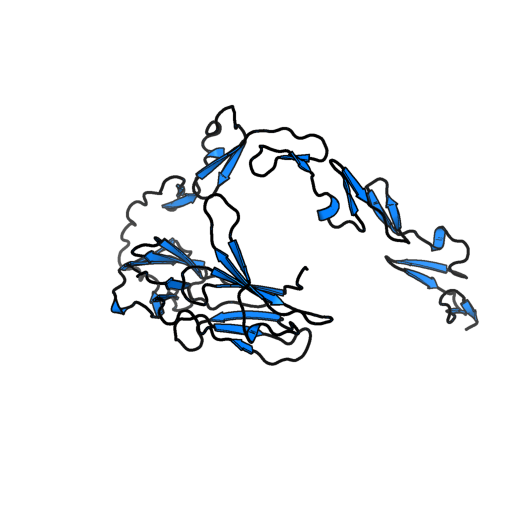010 12.783 -52.297 1.00 81.50 340 THR A C 1
ATOM 2559 O O . THR A 1 340 ? 26.274 11.847 -51.990 1.00 81.50 340 THR A O 1
ATOM 2562 N N . CYS A 1 341 ? 26.760 13.546 -53.355 1.00 82.81 341 CYS A N 1
ATOM 2563 C CA . CYS A 1 341 ? 25.618 13.409 -54.250 1.00 82.81 341 CYS A CA 1
ATOM 2564 C C . CYS A 1 341 ? 26.065 12.856 -55.607 1.00 82.81 341 CYS A C 1
ATOM 2566 O O . CYS A 1 341 ? 26.744 13.521 -56.385 1.00 82.81 341 CYS A O 1
ATOM 2568 N N . LEU A 1 342 ? 25.652 11.629 -55.920 1.00 82.62 342 LEU A N 1
ATOM 2569 C CA . LEU A 1 342 ? 25.991 10.928 -57.159 1.00 82.62 342 LEU A CA 1
ATOM 2570 C C . LEU A 1 342 ? 24.846 11.048 -58.164 1.00 82.62 342 LEU A C 1
ATOM 2572 O O . LEU A 1 342 ? 23.687 10.902 -57.786 1.00 82.62 342 LEU A O 1
ATOM 2576 N N . LEU A 1 343 ? 25.151 11.301 -59.438 1.00 78.50 343 LEU A N 1
ATOM 2577 C CA . LEU A 1 343 ? 24.133 11.396 -60.492 1.00 78.50 343 LEU A CA 1
ATOM 2578 C C . LEU A 1 343 ? 23.270 10.123 -60.522 1.00 78.50 343 LEU A C 1
ATOM 2580 O O . LEU A 1 343 ? 23.813 9.017 -60.585 1.00 78.50 343 LEU A O 1
ATOM 2584 N N . ALA A 1 344 ? 21.953 10.310 -60.426 1.00 64.62 344 ALA A N 1
ATOM 2585 C CA . ALA A 1 344 ? 20.954 9.243 -60.392 1.00 64.62 344 ALA A CA 1
ATOM 2586 C C . ALA A 1 344 ? 20.511 8.829 -61.801 1.00 64.62 344 ALA A C 1
ATOM 2588 O O . ALA A 1 344 ? 20.413 9.713 -62.685 1.00 64.62 344 ALA A O 1
#

InterPro domains:
  IPR000742 EGF-like domain [PS01186] (326-341)
  IPR000742 EGF-like domain [PS50026] (296-342)
  IPR000742 EGF-like domain [SM00181] (221-265)
  IPR000742 EGF-like domain [SM00181] (299-342)
  IPR001881 EGF-like calcium-binding domain [SM00179] (218-265)
  IPR001881 EGF-like calcium-binding domain [SM00179] (266-301)
  IPR001881 EGF-like calcium-binding domain [SM00179] (302-342)
  IPR009030 Growth factor receptor cysteine-rich domain superfamily [SSF57184] (215-342)
  IPR011519 ASPIC/UnbV [PF07593] (116-173)
  IPR013517 FG-GAP repeat [PF01839] (64-83)
  IPR018097 EGF-like calcium-binding, conserved site [PS01187] (218-245)
  IPR026823 Complement Clr-like EGF domain [PF12662] (283-305)
  IPR027039 Cartilage acidic protein 1 [PTHR16026] (1-204)
  IPR028994 Integrin alpha, N-terminal [G3DSA:2.130.10.130] (5-150)
  IPR028994 Integrin alpha, N-terminal [SSF69318] (8-86)
  IPR049883 NOTCH1, EGF-like calcium-binding domain [PF07645] (218-264)

pLDDT: mean 83.61, std 12.17, range [43.44, 98.25]

Organism: Acipenser ruthenus (NCBI:txid7906)

Foldseek 3Di:
DDFQFAKWDWDDQLLQQWIKIWTQGADLDAWGFIWIWTFADDPPDHTDIDTDDPDPSRRGRRFFNDKEWDPPVLLQGIKIWTDGDPNHDDDIDIGHDPHNSVWWKEKEFEAEQVGHGQAQKKKWWQKPPPGIDIDGQHPAHIRPDDYDSIDIHRHGPIDTQKMKIAGPVGFIDIDGDDPVNISHYHYDYGDDPDDPPPPDQDPADQQWDQDPVSDTDGDQCVVVPVPPDDPQFNDWDGDRRGIDTAGCDDDDQQWDQDPRSPDTDGDPPCVVPAAQKDDDRRDIAHDEDPQWDQDPVRHTHGDFCQPVPPQQAPPDWGDDPPDIAHDDDPQWDQDPVRHDTHGD

Secondary structure (DSSP, 8-state):
----EEEEEEE-SSSSSS-EEEEEEB-SSS----EEEEEE--TTSPPEEEEEP-GGGG-TT-BEEEEEEE-SSSSSSPEEEEEE-SSS----EEE---S-TTSEEEEEEEBPTTSSB-TT-EEEEEESSS-EEEEE--S--BTTB---S-EEEEEET--EEEEEEE-TTS-EEEEEPPGGGTTSEEEEPPPP-S---PPP---PPTTEEE-TTS-EEE--HHHH-TT-S-TTS-EEEEETTEEEEE---PPPTTEEE-TTSSSEEE--GGGG--TTEEEETTEEEE-PPTTEEE-TTS-EEE--HHHHSTTSSSSEEEEETTEEEEEPPTTEEE-TTSS-EEE-

Radius of gyration: 29.45 Å; chains: 1; bounding box: 65×54×84 Å